Protein AF-A0A017T6D2-F1 (afdb_monomer)

Secondary structure (DSSP, 8-state):
-HHHHHHHHHHHHHTTTSEEEEEESSHHHHHHHHHHHHHHS-GGG--EEES-HHHHHH-TTS-EEE---TTTHHHHHHHHHHTHHHHT-SSS---S-EEEEEETTSHHHHHHHHT-HHHHHHHTT-EE-TTTT----HHHHHHHHHHHHSS-HHHHHHHHHTT-S---HHHHHHHHHHHHHH--

Solvent-accessible surface area (backbone atoms only — not comparable to full-atom values): 10064 Å² total; per-residue (Å²): 104,73,66,44,51,51,51,51,47,56,51,46,59,70,37,64,24,41,57,30,46,40,55,19,84,41,70,62,60,37,57,50,50,53,53,50,51,62,72,69,51,59,77,86,37,54,67,44,83,38,68,44,62,67,62,45,61,75,37,32,68,26,25,22,40,36,45,49,52,95,91,34,28,42,58,50,47,46,52,43,35,76,41,45,71,68,52,64,28,82,93,62,60,28,65,27,26,36,38,38,52,34,41,50,94,28,62,26,48,52,33,33,73,75,68,19,55,70,42,40,67,65,32,74,85,43,75,44,52,62,61,84,63,41,88,69,55,63,70,59,52,49,50,50,45,22,70,74,70,74,39,49,43,66,60,47,42,51,38,47,76,68,64,74,49,75,93,41,76,66,48,51,45,50,45,53,57,22,50,64,68,67,80,110

Mean predicted aligned error: 12.38 Å

Organism: NCBI:txid1192034

Structure (mmCIF, N/CA/C/O backbone):
data_AF-A0A017T6D2-F1
#
_entry.id   AF-A0A017T6D2-F1
#
loop_
_atom_site.group_PDB
_atom_site.id
_atom_site.type_symbol
_atom_site.label_atom_id
_atom_site.label_alt_id
_atom_site.label_comp_id
_atom_site.label_asym_id
_atom_site.label_entity_id
_atom_site.label_seq_id
_atom_site.pdbx_PDB_ins_code
_atom_site.Cartn_x
_atom_site.Cartn_y
_atom_site.Cartn_z
_atom_site.occupancy
_atom_site.B_iso_or_equiv
_atom_site.auth_seq_id
_atom_site.auth_comp_id
_atom_site.auth_asym_id
_atom_site.auth_atom_id
_atom_site.pdbx_PDB_model_num
ATOM 1 N N . MET A 1 1 ? -11.477 -9.411 9.372 1.00 48.88 1 MET A N 1
ATOM 2 C CA . MET A 1 1 ? -10.135 -8.788 9.268 1.00 48.88 1 MET A CA 1
ATOM 3 C C . MET A 1 1 ? -9.014 -9.773 8.920 1.00 48.88 1 MET A C 1
ATOM 5 O O . MET A 1 1 ? -8.386 -9.563 7.898 1.00 48.88 1 MET A O 1
ATOM 9 N N . ARG A 1 2 ? -8.751 -10.854 9.686 1.00 45.38 2 ARG A N 1
ATOM 10 C CA . ARG A 1 2 ? -7.703 -11.839 9.311 1.00 45.38 2 ARG A CA 1
ATOM 11 C C . ARG A 1 2 ? -7.983 -12.506 7.953 1.00 45.38 2 ARG A C 1
ATOM 13 O O . ARG A 1 2 ? -7.063 -12.671 7.165 1.00 45.38 2 ARG A O 1
ATOM 20 N N . GLU A 1 3 ? -9.248 -12.808 7.663 1.00 45.81 3 GLU A N 1
ATOM 21 C CA . GLU A 1 3 ? -9.680 -13.318 6.350 1.00 45.81 3 GLU A CA 1
ATOM 22 C C . GLU A 1 3 ? -9.524 -12.271 5.232 1.00 45.81 3 GLU A C 1
ATOM 24 O O . GLU A 1 3 ? -9.076 -12.601 4.140 1.00 45.81 3 GLU A O 1
ATOM 29 N N . SER A 1 4 ? -9.791 -10.992 5.521 1.00 54.06 4 SER A N 1
ATOM 30 C CA . SER A 1 4 ? -9.605 -9.874 4.583 1.00 54.06 4 SER A CA 1
ATOM 31 C C . SER A 1 4 ? -8.126 -9.657 4.235 1.00 54.06 4 SER A C 1
ATOM 33 O O . SER A 1 4 ? -7.787 -9.485 3.069 1.00 54.06 4 SER A O 1
ATOM 35 N N . ILE A 1 5 ? -7.231 -9.750 5.227 1.00 61.44 5 ILE A N 1
ATOM 36 C CA . ILE A 1 5 ? -5.774 -9.679 5.032 1.00 61.44 5 ILE A CA 1
ATOM 37 C C . ILE A 1 5 ? -5.282 -10.891 4.237 1.00 61.44 5 ILE A C 1
ATOM 39 O O . ILE A 1 5 ? -4.490 -10.736 3.319 1.00 61.44 5 ILE A O 1
ATOM 43 N N . GLN A 1 6 ? -5.782 -12.095 4.525 1.00 58.31 6 GLN A N 1
ATOM 44 C CA . GLN A 1 6 ? -5.453 -13.284 3.733 1.00 58.31 6 GLN A CA 1
ATOM 45 C C . GLN A 1 6 ? -5.942 -13.178 2.286 1.00 58.31 6 GLN A C 1
ATOM 47 O O . GLN A 1 6 ? -5.255 -13.637 1.379 1.00 58.31 6 GLN A O 1
ATOM 52 N N . SER A 1 7 ? -7.091 -12.542 2.053 1.00 59.31 7 SER A N 1
ATOM 53 C CA . SER A 1 7 ? -7.577 -12.260 0.703 1.00 59.31 7 SER A CA 1
ATOM 54 C C . SER A 1 7 ? -6.705 -11.227 -0.017 1.00 59.31 7 SER A C 1
ATOM 56 O O . SER A 1 7 ? -6.398 -11.410 -1.192 1.00 59.31 7 SER A O 1
ATOM 58 N N . LEU A 1 8 ? -6.255 -10.185 0.690 1.00 66.12 8 LEU A N 1
ATOM 59 C CA . LEU A 1 8 ? -5.313 -9.188 0.176 1.00 66.12 8 LEU A CA 1
ATOM 60 C C . LEU A 1 8 ? -3.959 -9.823 -0.172 1.00 66.12 8 LEU A C 1
ATOM 62 O O . LEU A 1 8 ? -3.449 -9.603 -1.264 1.00 66.12 8 LEU A O 1
ATOM 66 N N . LEU A 1 9 ? -3.417 -10.683 0.693 1.00 65.06 9 LEU A N 1
ATOM 67 C CA . LEU A 1 9 ? -2.204 -11.449 0.396 1.00 65.06 9 LEU A CA 1
ATOM 68 C C . LEU A 1 9 ? -2.400 -12.391 -0.783 1.00 65.06 9 LEU A C 1
ATOM 70 O O . LEU A 1 9 ? -1.543 -12.449 -1.650 1.00 65.06 9 LEU A O 1
ATOM 74 N N . GLY A 1 10 ? -3.531 -13.092 -0.853 1.00 59.25 10 GLY A N 1
ATOM 75 C CA . GLY A 1 10 ? -3.840 -13.963 -1.982 1.00 59.25 10 GLY A CA 1
ATOM 76 C C . GLY A 1 10 ? -3.963 -13.200 -3.302 1.00 59.25 10 GLY A C 1
ATOM 77 O O . GLY A 1 10 ? -3.703 -13.772 -4.356 1.00 59.25 10 GLY A O 1
ATOM 78 N N . ALA A 1 11 ? -4.341 -11.921 -3.266 1.00 63.53 11 ALA A N 1
ATOM 79 C CA . ALA A 1 11 ? -4.320 -11.052 -4.435 1.00 63.53 11 ALA A CA 1
ATOM 80 C C . ALA A 1 11 ? -2.893 -10.582 -4.767 1.00 63.53 11 ALA A C 1
ATOM 82 O O . ALA A 1 11 ? -2.456 -10.760 -5.896 1.00 63.53 11 ALA A O 1
ATOM 83 N N . ILE A 1 12 ? -2.121 -10.132 -3.772 1.00 67.94 12 ILE A N 1
ATOM 84 C CA . ILE A 1 12 ? -0.701 -9.763 -3.928 1.00 67.94 12 ILE A CA 1
ATOM 85 C C . ILE A 1 12 ? 0.136 -10.936 -4.469 1.00 67.94 12 ILE A C 1
ATOM 87 O O . ILE A 1 12 ? 1.012 -10.748 -5.310 1.00 67.94 12 ILE A O 1
ATOM 91 N N . GLU A 1 13 ? -0.127 -12.159 -4.006 1.00 64.06 13 GLU A N 1
ATOM 92 C CA . GLU A 1 13 ? 0.546 -13.374 -4.469 1.00 64.06 13 GLU A CA 1
ATOM 93 C C . GLU A 1 13 ? 0.146 -13.749 -5.900 1.00 64.06 13 GLU A C 1
ATOM 95 O O . GLU A 1 13 ? 0.960 -14.318 -6.617 1.00 64.06 13 GLU A O 1
ATOM 100 N N . ARG A 1 14 ? -1.064 -13.416 -6.370 1.00 59.78 14 ARG A N 1
ATOM 101 C CA . ARG A 1 14 ? -1.451 -13.682 -7.769 1.00 59.78 14 ARG A CA 1
ATOM 102 C C . ARG A 1 14 ? -0.633 -12.866 -8.762 1.00 59.78 14 ARG A C 1
ATOM 104 O O . ARG A 1 14 ? -0.382 -13.354 -9.862 1.00 59.78 14 ARG A O 1
ATOM 111 N N . ASP A 1 15 ? -0.144 -11.703 -8.350 1.00 64.81 15 ASP A N 1
ATOM 112 C CA . ASP A 1 15 ? 0.683 -10.814 -9.165 1.00 64.81 15 ASP A CA 1
ATOM 113 C C . ASP A 1 15 ? 2.180 -11.070 -8.977 1.00 64.81 15 ASP A C 1
ATOM 115 O O . ASP A 1 15 ? 2.993 -10.148 -8.861 1.00 64.81 15 ASP A O 1
ATOM 119 N N . HIS A 1 16 ? 2.564 -12.351 -8.956 1.00 59.72 16 HIS A N 1
ATOM 120 C CA . HIS A 1 16 ? 3.958 -12.780 -8.893 1.00 59.72 16 HIS A CA 1
ATOM 121 C C . HIS A 1 16 ? 4.818 -12.039 -9.935 1.00 59.72 16 HIS A C 1
ATOM 123 O O . HIS A 1 16 ? 4.705 -12.268 -11.137 1.00 59.72 16 HIS A O 1
ATOM 129 N N . GLY A 1 17 ? 5.701 -11.160 -9.449 1.00 60.59 17 GLY A N 1
ATOM 130 C CA . GLY A 1 17 ? 6.638 -10.388 -10.273 1.00 60.59 17 GLY A CA 1
ATOM 131 C C . GLY A 1 17 ? 6.109 -9.053 -10.809 1.00 60.59 17 GLY A C 1
ATOM 132 O O . GLY A 1 17 ? 6.874 -8.320 -11.430 1.00 60.59 17 GLY A O 1
ATOM 133 N N . GLY A 1 18 ? 4.843 -8.717 -10.550 1.00 80.12 18 GLY A N 1
ATOM 134 C CA . GLY A 1 18 ? 4.208 -7.471 -10.979 1.00 80.12 18 GLY A CA 1
ATOM 135 C C . GLY A 1 18 ? 4.138 -6.395 -9.893 1.00 80.12 18 GLY A C 1
ATOM 136 O O . GLY A 1 18 ? 4.933 -6.357 -8.946 1.00 80.12 18 GLY A O 1
ATOM 137 N N . ILE A 1 19 ? 3.158 -5.508 -10.053 1.00 84.38 19 ILE A N 1
ATOM 138 C CA . ILE A 1 19 ? 2.804 -4.462 -9.094 1.00 84.38 19 ILE A CA 1
ATOM 139 C C . ILE A 1 19 ? 1.382 -4.739 -8.620 1.00 84.38 19 ILE A C 1
ATOM 141 O O . ILE A 1 19 ? 0.491 -4.848 -9.454 1.00 84.38 19 ILE A O 1
ATOM 145 N N . ALA A 1 20 ? 1.187 -4.796 -7.306 1.00 85.38 20 ALA A N 1
ATOM 146 C CA . ALA A 1 20 ? -0.128 -4.819 -6.678 1.00 85.38 20 ALA A CA 1
ATOM 147 C C . ALA A 1 20 ? -0.397 -3.448 -6.051 1.00 85.38 20 ALA A C 1
ATOM 149 O O . ALA A 1 20 ? 0.474 -2.910 -5.362 1.00 85.38 20 ALA A O 1
ATOM 150 N N . VAL A 1 21 ? -1.584 -2.881 -6.266 1.00 85.50 21 VAL A N 1
ATOM 151 C CA . VAL A 1 21 ? -1.979 -1.608 -5.644 1.00 85.50 21 VAL A CA 1
ATOM 152 C C . VAL A 1 21 ? -2.945 -1.872 -4.505 1.00 85.50 21 VAL A C 1
ATOM 154 O O . VAL A 1 21 ? -3.892 -2.640 -4.645 1.00 85.50 21 VAL A O 1
ATOM 157 N N . VAL A 1 22 ? -2.692 -1.222 -3.373 1.00 85.69 22 VAL A N 1
ATOM 158 C CA . VAL A 1 22 ? -3.570 -1.226 -2.208 1.00 85.69 22 VAL A CA 1
ATOM 159 C C . VAL A 1 22 ? -4.106 0.185 -2.014 1.00 85.69 22 VAL A C 1
ATOM 161 O O . VAL A 1 22 ? -3.351 1.105 -1.692 1.00 85.69 22 VAL A O 1
ATOM 164 N N . TRP A 1 23 ? -5.417 0.342 -2.192 1.00 82.25 23 TRP A N 1
ATOM 165 C CA . TRP A 1 23 ? -6.114 1.610 -1.984 1.00 82.25 23 TRP A CA 1
ATOM 166 C C . TRP A 1 23 ? -6.449 1.811 -0.511 1.00 82.25 23 TRP A C 1
ATOM 168 O O . TRP A 1 23 ? -7.354 1.187 0.037 1.00 82.25 23 TRP A O 1
ATOM 178 N N . CYS A 1 24 ? -5.719 2.695 0.148 1.00 82.50 24 CYS A N 1
ATOM 179 C CA . CYS A 1 24 ? -5.913 3.022 1.548 1.00 82.50 24 CYS A CA 1
ATOM 180 C C . CYS A 1 24 ? -6.876 4.210 1.681 1.00 82.50 24 CYS A C 1
ATOM 182 O O . CYS A 1 24 ? -6.598 5.264 1.122 1.00 82.50 24 CYS A O 1
ATOM 184 N N . PRO A 1 25 ? -7.973 4.102 2.446 1.00 77.62 25 PRO A N 1
ATOM 185 C CA . PRO A 1 25 ? -8.889 5.221 2.693 1.00 77.62 25 PRO A CA 1
ATOM 186 C C . PRO A 1 25 ? -8.200 6.470 3.264 1.00 77.62 25 PRO A C 1
ATOM 188 O O . PRO A 1 25 ? -8.620 7.594 3.008 1.00 77.62 25 PRO A O 1
ATOM 191 N N . ASP A 1 26 ? -7.131 6.267 4.032 1.00 80.31 26 ASP A N 1
ATOM 192 C CA . ASP A 1 26 ? -6.411 7.303 4.758 1.00 80.31 26 ASP A CA 1
ATOM 193 C C . ASP A 1 26 ? -4.999 6.832 5.163 1.00 80.31 26 ASP A C 1
ATOM 195 O O . ASP A 1 26 ? -4.617 5.667 5.012 1.00 80.31 26 ASP A O 1
ATOM 199 N N . ILE A 1 27 ? -4.228 7.758 5.738 1.00 77.88 27 ILE A N 1
ATOM 200 C CA . ILE A 1 27 ? -2.839 7.532 6.155 1.00 77.88 27 ILE A CA 1
ATOM 201 C C . ILE A 1 27 ? -2.737 6.561 7.341 1.00 77.88 27 ILE A C 1
ATOM 203 O O . ILE A 1 27 ? -1.840 5.724 7.359 1.00 77.88 27 ILE A O 1
ATOM 207 N N . GLY A 1 28 ? -3.625 6.647 8.330 1.00 75.62 28 GLY A N 1
ATOM 208 C CA . GLY A 1 28 ? -3.613 5.771 9.502 1.00 75.62 28 GLY A CA 1
ATOM 209 C C . GLY A 1 28 ? -3.849 4.310 9.128 1.00 75.62 28 GLY A C 1
ATOM 210 O O . GLY A 1 28 ? -3.074 3.440 9.535 1.00 75.62 28 GLY A O 1
ATOM 211 N N . LEU A 1 29 ? -4.858 4.040 8.295 1.00 77.50 29 LEU A N 1
ATOM 212 C CA . LEU A 1 29 ? -5.117 2.686 7.808 1.00 77.50 29 LEU A CA 1
ATOM 213 C C . LEU A 1 29 ? -4.001 2.187 6.890 1.00 77.50 29 LEU A C 1
ATOM 215 O O . LEU A 1 29 ? -3.659 1.008 6.951 1.00 77.50 29 LEU A O 1
ATOM 219 N N . ARG A 1 30 ? -3.386 3.066 6.092 1.00 84.62 30 ARG A N 1
ATOM 220 C CA . ARG A 1 30 ? -2.211 2.723 5.282 1.00 84.62 30 ARG A CA 1
ATOM 221 C C . ARG A 1 30 ? -1.060 2.208 6.138 1.00 84.62 30 ARG A C 1
ATOM 223 O O . ARG A 1 30 ? -0.553 1.122 5.879 1.00 84.62 30 ARG A O 1
ATOM 230 N N . GLU A 1 31 ? -0.657 2.958 7.162 1.00 85.44 31 GLU A N 1
ATOM 231 C CA . GLU A 1 31 ? 0.464 2.565 8.026 1.00 85.44 31 GLU A CA 1
ATOM 232 C C . GLU A 1 31 ? 0.174 1.262 8.784 1.00 85.44 31 GLU A C 1
ATOM 234 O O . GLU A 1 31 ? 1.056 0.411 8.929 1.00 85.44 31 GLU A O 1
ATOM 239 N N . TRP A 1 32 ? -1.074 1.078 9.225 1.00 82.56 32 TRP A N 1
ATOM 240 C CA . TRP A 1 32 ? -1.511 -0.171 9.842 1.00 82.56 32 TRP A CA 1
ATOM 241 C C . TRP A 1 32 ? -1.465 -1.347 8.853 1.00 82.56 32 TRP A C 1
ATOM 243 O O . TRP A 1 32 ? -0.860 -2.372 9.163 1.00 82.56 32 TRP A O 1
ATOM 253 N N . LEU A 1 33 ? -2.014 -1.189 7.642 1.00 81.50 33 LEU A N 1
ATOM 254 C CA . LEU A 1 33 ? -2.009 -2.222 6.597 1.00 81.50 33 LEU A CA 1
ATOM 255 C C . LEU A 1 33 ? -0.591 -2.618 6.186 1.00 81.50 33 LEU A C 1
ATOM 257 O O . LEU A 1 33 ? -0.320 -3.803 6.013 1.00 81.50 33 LEU A O 1
ATOM 261 N N . VAL A 1 34 ? 0.322 -1.654 6.062 1.00 88.06 34 VAL A N 1
ATOM 262 C CA . VAL A 1 34 ? 1.742 -1.925 5.799 1.00 88.06 34 VAL A CA 1
ATOM 263 C C . VAL A 1 34 ? 2.321 -2.831 6.886 1.00 88.06 34 VAL A C 1
ATOM 265 O O . VAL A 1 34 ? 2.994 -3.812 6.570 1.00 88.06 34 VAL A O 1
ATOM 268 N N . GLY A 1 35 ? 2.057 -2.517 8.160 1.00 85.31 35 GLY A N 1
ATOM 269 C CA . GLY A 1 35 ? 2.507 -3.330 9.289 1.00 85.31 35 GLY A CA 1
ATOM 270 C C . GLY A 1 35 ? 1.919 -4.738 9.277 1.00 85.31 35 GLY A C 1
ATOM 271 O O . GLY A 1 35 ? 2.650 -5.709 9.475 1.00 85.31 35 GLY A O 1
ATOM 272 N N . GLU A 1 36 ? 0.626 -4.860 8.979 1.00 83.25 36 GLU A N 1
ATOM 273 C CA . GLU A 1 36 ? -0.032 -6.160 8.876 1.00 83.25 36 GLU A CA 1
ATOM 274 C C . GLU A 1 36 ? 0.566 -6.990 7.746 1.00 83.25 36 GLU A C 1
ATOM 276 O O . GLU A 1 36 ? 0.986 -8.113 8.011 1.00 83.25 36 GLU A O 1
ATOM 281 N N . VAL A 1 37 ? 0.677 -6.440 6.529 1.00 83.31 37 VAL A N 1
ATOM 282 C CA . VAL A 1 37 ? 1.268 -7.122 5.365 1.00 83.31 37 VAL A CA 1
ATOM 283 C C . VAL A 1 37 ? 2.692 -7.579 5.675 1.00 83.31 37 VAL A C 1
ATOM 285 O O . VAL A 1 37 ? 3.021 -8.741 5.458 1.00 83.31 37 VAL A O 1
ATOM 288 N N . GLU A 1 38 ? 3.525 -6.720 6.258 1.00 86.88 38 GLU A N 1
ATOM 289 C CA . GLU A 1 38 ? 4.888 -7.093 6.651 1.00 86.88 38 GLU A CA 1
ATOM 290 C C . GLU A 1 38 ? 4.920 -8.256 7.659 1.00 86.88 38 GLU A C 1
ATOM 292 O O . GLU A 1 38 ? 5.799 -9.113 7.581 1.00 86.88 38 GLU A O 1
ATOM 297 N N . SER A 1 39 ? 3.954 -8.325 8.581 1.00 79.81 39 SER A N 1
ATOM 298 C CA . SER A 1 39 ? 3.907 -9.355 9.630 1.00 79.81 39 SER A CA 1
ATOM 299 C C . SER A 1 39 ? 3.460 -10.740 9.147 1.00 79.81 39 SER A C 1
ATOM 301 O O . SER A 1 39 ? 3.789 -11.753 9.769 1.00 79.81 39 SER A O 1
ATOM 303 N N . VAL A 1 40 ? 2.693 -10.790 8.057 1.00 77.44 40 VAL A N 1
ATOM 304 C CA . VAL A 1 40 ? 2.051 -12.013 7.545 1.00 77.44 40 VAL A CA 1
ATOM 305 C C . VAL A 1 40 ? 2.720 -12.559 6.289 1.00 77.44 40 VAL A C 1
ATOM 307 O O . VAL A 1 40 ? 2.529 -13.731 5.960 1.00 77.44 40 VAL A O 1
ATOM 310 N N . VAL A 1 41 ? 3.496 -11.733 5.585 1.00 80.56 41 VAL A N 1
ATOM 311 C CA . VAL A 1 41 ? 4.242 -12.156 4.402 1.00 80.56 41 VAL A CA 1
ATOM 312 C C . VAL A 1 41 ? 5.267 -13.229 4.797 1.00 80.56 41 VAL A C 1
ATOM 314 O O . VAL A 1 41 ? 5.964 -13.086 5.808 1.00 80.56 41 VAL A O 1
ATOM 317 N N . PRO A 1 42 ? 5.397 -14.321 4.017 1.00 77.44 42 PRO A N 1
ATOM 318 C CA . PRO A 1 42 ? 6.383 -15.354 4.301 1.00 77.44 42 PRO A CA 1
ATOM 319 C C . PRO A 1 42 ? 7.793 -14.770 4.408 1.00 77.44 42 PRO A C 1
ATOM 321 O O . PRO A 1 42 ? 8.212 -13.989 3.556 1.00 77.44 42 PRO A O 1
ATOM 324 N N . THR A 1 43 ? 8.585 -15.222 5.386 1.00 79.88 43 THR A N 1
ATOM 325 C CA . THR A 1 43 ? 9.976 -14.759 5.569 1.00 79.88 43 THR A CA 1
ATOM 326 C C . THR A 1 43 ? 10.823 -14.911 4.298 1.00 79.88 43 THR A C 1
ATOM 328 O O . THR A 1 43 ? 11.719 -14.112 4.056 1.00 79.88 43 THR A O 1
ATOM 331 N N . ALA A 1 44 ? 10.504 -15.898 3.454 1.00 79.50 44 ALA A N 1
ATOM 332 C CA . ALA A 1 44 ? 11.160 -16.133 2.168 1.00 79.50 44 ALA A CA 1
ATOM 333 C C . ALA A 1 44 ? 10.980 -14.998 1.138 1.00 79.50 44 ALA A C 1
ATOM 335 O O . ALA A 1 44 ? 11.766 -14.917 0.199 1.00 79.50 44 ALA A O 1
ATOM 336 N N . ALA A 1 45 ? 9.966 -14.141 1.288 1.00 82.38 45 ALA A N 1
ATOM 337 C CA . ALA A 1 45 ? 9.768 -12.973 0.431 1.00 82.38 45 ALA A CA 1
ATOM 338 C C . ALA A 1 45 ? 10.596 -11.754 0.880 1.00 82.38 45 ALA A C 1
ATOM 340 O O . ALA A 1 45 ? 10.660 -10.771 0.143 1.00 82.38 45 ALA A O 1
ATOM 341 N N . GLU A 1 46 ? 11.227 -11.814 2.064 1.00 89.38 46 GLU A N 1
ATOM 342 C CA . GLU A 1 46 ? 12.130 -10.787 2.608 1.00 89.38 46 GLU A CA 1
ATOM 343 C C . GLU A 1 46 ? 11.596 -9.352 2.451 1.00 89.38 46 GLU A C 1
ATOM 345 O O . GLU A 1 46 ? 12.300 -8.468 1.941 1.00 89.38 46 GLU A O 1
ATOM 350 N N . ALA A 1 47 ? 10.340 -9.144 2.867 1.00 91.56 47 ALA A N 1
ATOM 351 C CA . ALA A 1 47 ? 9.637 -7.875 2.722 1.00 91.56 47 ALA A CA 1
ATOM 352 C C . ALA A 1 47 ? 10.433 -6.699 3.306 1.00 91.56 47 ALA A C 1
ATOM 354 O O . ALA A 1 47 ? 11.121 -6.830 4.322 1.00 91.56 47 ALA A O 1
ATOM 355 N N . PHE A 1 48 ? 10.350 -5.545 2.650 1.00 94.62 48 PHE A N 1
ATOM 356 C CA . PHE A 1 48 ? 10.936 -4.306 3.147 1.00 94.62 48 PHE A CA 1
ATOM 357 C C . PHE A 1 48 ? 10.086 -3.102 2.774 1.00 94.62 48 PHE A C 1
ATOM 359 O O . PHE A 1 48 ? 9.491 -3.051 1.699 1.00 94.62 48 PHE A O 1
ATOM 366 N N . ARG A 1 49 ? 10.064 -2.115 3.665 1.00 95.38 49 ARG A N 1
ATOM 367 C CA . ARG A 1 49 ? 9.414 -0.826 3.433 1.00 95.38 49 ARG A CA 1
ATOM 368 C C . ARG A 1 49 ? 10.356 0.096 2.672 1.00 95.38 49 ARG A C 1
ATOM 370 O O . ARG A 1 49 ? 11.533 0.186 3.015 1.00 95.38 49 ARG A O 1
ATOM 377 N N . THR A 1 50 ? 9.840 0.810 1.682 1.00 95.94 50 THR A N 1
ATOM 378 C CA . THR A 1 50 ? 10.579 1.869 0.989 1.00 95.94 50 THR A CA 1
ATOM 379 C C . THR A 1 50 ? 9.622 2.941 0.480 1.00 95.94 50 THR A C 1
ATOM 381 O O . THR A 1 50 ? 8.456 2.665 0.223 1.00 95.94 50 THR A O 1
ATOM 384 N N . SER A 1 51 ? 10.108 4.167 0.324 1.00 94.56 51 SER A N 1
ATOM 385 C CA . SER A 1 51 ? 9.419 5.231 -0.416 1.00 94.56 51 SER A CA 1
ATOM 386 C C . SER A 1 51 ? 10.072 5.494 -1.779 1.00 94.56 51 SER A C 1
ATOM 388 O O . SER A 1 51 ? 9.732 6.465 -2.440 1.00 94.56 51 SER A O 1
ATOM 390 N N . SER A 1 52 ? 11.059 4.681 -2.173 1.00 95.31 52 SER A N 1
ATOM 391 C CA . SER A 1 52 ? 11.866 4.867 -3.377 1.00 95.31 52 SER A CA 1
ATOM 392 C C . SER A 1 52 ? 11.539 3.804 -4.417 1.00 95.31 52 SER A C 1
ATOM 394 O O . SER A 1 52 ? 11.729 2.607 -4.186 1.00 95.31 52 SER A O 1
ATOM 396 N N . VAL A 1 53 ? 11.110 4.248 -5.599 1.00 94.62 53 VAL A N 1
ATOM 397 C CA . VAL A 1 53 ? 10.891 3.369 -6.756 1.00 94.62 53 VAL A CA 1
ATOM 398 C C . VAL A 1 53 ? 12.190 2.674 -7.168 1.00 94.62 53 VAL A C 1
ATOM 400 O O .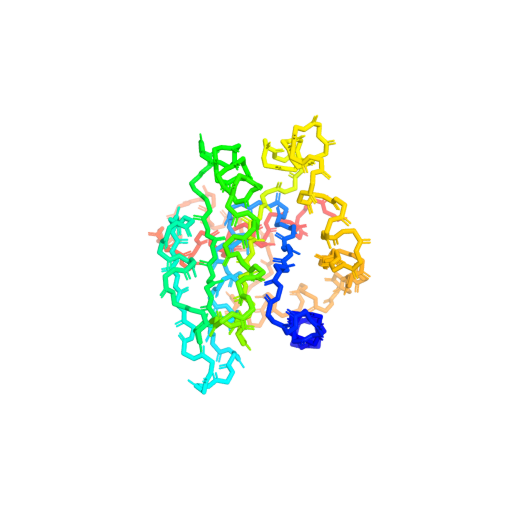 VAL A 1 53 ? 12.194 1.471 -7.420 1.00 94.62 53 VAL A O 1
ATOM 403 N N . GLU A 1 54 ? 13.312 3.396 -7.167 1.00 94.44 54 GLU A N 1
ATOM 404 C CA . GLU A 1 54 ? 14.611 2.832 -7.549 1.00 94.44 54 GLU A CA 1
ATOM 405 C C . GLU A 1 54 ? 15.036 1.705 -6.600 1.00 94.44 54 GLU A C 1
ATOM 407 O O . GLU A 1 54 ? 15.512 0.659 -7.039 1.00 94.44 54 GLU A O 1
ATOM 412 N N . GLU A 1 55 ? 14.818 1.883 -5.296 1.00 94.88 55 GLU A N 1
ATOM 413 C CA . GLU A 1 55 ? 15.112 0.841 -4.312 1.00 94.88 55 GLU A CA 1
ATOM 414 C C . GLU A 1 55 ? 14.164 -0.354 -4.460 1.00 94.88 55 GLU A C 1
ATOM 416 O O . GLU A 1 55 ? 14.611 -1.501 -4.401 1.00 94.88 55 GLU A O 1
ATOM 421 N N . ALA A 1 56 ? 12.874 -0.106 -4.707 1.00 93.19 56 ALA A N 1
ATOM 422 C CA . ALA A 1 56 ? 11.902 -1.164 -4.957 1.00 93.19 56 ALA A CA 1
ATOM 423 C C . ALA A 1 56 ? 12.315 -2.035 -6.158 1.00 93.19 56 ALA A C 1
ATOM 425 O O . ALA A 1 56 ? 12.252 -3.265 -6.081 1.00 93.19 56 ALA A O 1
ATOM 426 N N . ILE A 1 57 ? 12.802 -1.416 -7.240 1.00 91.69 57 ILE A N 1
ATOM 427 C CA . ILE A 1 57 ? 13.267 -2.095 -8.460 1.00 91.69 57 ILE A CA 1
ATOM 428 C C . ILE A 1 57 ? 14.587 -2.836 -8.237 1.00 91.69 57 ILE A C 1
ATOM 430 O O . ILE A 1 57 ? 14.744 -3.950 -8.735 1.00 91.69 57 ILE A O 1
ATOM 434 N N . ALA A 1 58 ? 15.520 -2.258 -7.475 1.00 92.75 58 ALA A N 1
ATOM 435 C CA . ALA A 1 58 ? 16.856 -2.817 -7.261 1.00 92.75 58 ALA A CA 1
ATOM 436 C C . ALA A 1 58 ? 16.855 -4.219 -6.623 1.00 92.75 58 ALA A C 1
ATOM 438 O O . ALA A 1 58 ? 17.832 -4.959 -6.757 1.00 92.75 58 ALA A O 1
ATOM 439 N N . TRP A 1 59 ? 15.763 -4.605 -5.955 1.00 92.38 59 TRP A N 1
ATOM 440 C CA . TRP A 1 59 ? 15.629 -5.887 -5.265 1.00 92.38 59 TRP A CA 1
ATOM 441 C C . TRP A 1 59 ? 14.515 -6.764 -5.863 1.00 92.38 59 TRP A C 1
ATOM 443 O O . TRP A 1 59 ? 13.506 -7.011 -5.202 1.00 92.38 59 TRP A O 1
ATOM 453 N N . PRO A 1 60 ? 14.691 -7.320 -7.080 1.00 89.12 60 PRO A N 1
ATOM 454 C CA . PRO A 1 60 ? 13.653 -8.092 -7.777 1.00 89.12 60 PRO A CA 1
ATOM 455 C C . PRO A 1 60 ? 13.230 -9.383 -7.056 1.00 89.12 60 PRO A C 1
ATOM 457 O O . PRO A 1 60 ? 12.173 -9.946 -7.337 1.00 89.12 60 PRO A O 1
ATOM 460 N N . ARG A 1 61 ? 14.052 -9.868 -6.118 1.00 89.75 61 ARG A N 1
ATOM 461 C CA . ARG A 1 61 ? 13.792 -11.080 -5.325 1.00 89.75 61 ARG A CA 1
ATOM 462 C C . ARG A 1 61 ? 13.122 -10.819 -3.981 1.00 89.75 61 ARG A C 1
ATOM 464 O O . ARG A 1 61 ? 12.846 -11.777 -3.268 1.00 89.75 61 ARG A O 1
ATOM 471 N N . ARG A 1 62 ? 12.892 -9.554 -3.629 1.00 91.38 62 ARG A N 1
ATOM 472 C CA . ARG A 1 62 ? 12.325 -9.143 -2.344 1.00 91.38 62 ARG A CA 1
ATOM 473 C C . ARG A 1 62 ? 11.016 -8.409 -2.570 1.00 91.38 62 ARG A C 1
ATOM 475 O O . ARG A 1 62 ? 10.892 -7.642 -3.524 1.00 91.38 62 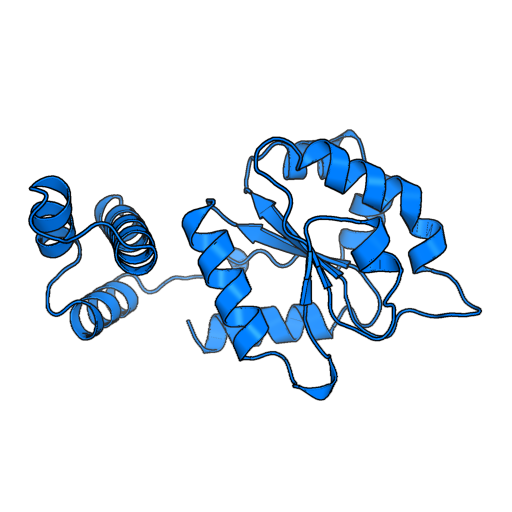ARG A O 1
ATOM 482 N N . MET A 1 63 ? 10.048 -8.628 -1.691 1.00 91.62 63 MET A N 1
ATOM 483 C CA . MET A 1 63 ? 8.792 -7.890 -1.733 1.00 91.62 63 MET A CA 1
ATOM 484 C C . MET A 1 63 ? 9.033 -6.454 -1.265 1.00 91.62 63 MET A C 1
ATOM 486 O O . MET A 1 63 ? 9.477 -6.231 -0.140 1.00 91.62 63 MET A O 1
ATOM 490 N N . ALA A 1 64 ? 8.742 -5.484 -2.126 1.00 94.81 64 ALA A N 1
ATOM 491 C CA . ALA A 1 64 ? 8.840 -4.074 -1.768 1.00 94.81 64 ALA A CA 1
ATOM 492 C C . ALA A 1 64 ? 7.463 -3.574 -1.328 1.00 94.81 64 ALA A C 1
ATOM 494 O O . ALA A 1 64 ? 6.510 -3.658 -2.097 1.00 94.81 64 ALA A O 1
ATOM 495 N N . LEU A 1 65 ? 7.360 -3.047 -0.112 1.00 94.88 65 LEU A N 1
ATOM 496 C CA . LEU A 1 65 ? 6.200 -2.303 0.372 1.00 94.88 65 LEU A CA 1
ATOM 497 C C . LEU A 1 65 ? 6.475 -0.826 0.076 1.00 94.88 65 LEU A C 1
ATOM 499 O O . LEU A 1 65 ? 7.183 -0.159 0.835 1.00 94.88 65 LEU A O 1
ATOM 503 N N . LEU A 1 66 ? 6.002 -0.359 -1.079 1.00 95.62 66 LEU A N 1
ATOM 504 C CA . LEU A 1 66 ? 6.240 0.986 -1.590 1.00 95.62 66 LEU A CA 1
ATOM 505 C C . LEU A 1 66 ? 5.197 1.950 -1.016 1.00 95.62 66 LEU A C 1
ATOM 507 O O . LEU A 1 66 ? 4.008 1.863 -1.325 1.00 95.62 66 LEU A O 1
ATOM 511 N N . ILE A 1 67 ? 5.665 2.864 -0.168 1.00 95.12 67 ILE A N 1
ATOM 512 C CA . ILE A 1 67 ? 4.850 3.781 0.630 1.00 95.12 67 ILE A CA 1
ATOM 513 C C . ILE A 1 67 ? 5.237 5.212 0.242 1.00 95.12 67 ILE A C 1
ATOM 515 O O . ILE A 1 67 ? 6.216 5.754 0.769 1.00 95.12 67 ILE A O 1
ATOM 519 N N . PRO A 1 68 ? 4.504 5.848 -0.684 1.00 91.94 68 PRO A N 1
ATOM 520 C CA . PRO A 1 68 ? 4.755 7.236 -1.026 1.00 91.94 68 PRO A CA 1
ATOM 521 C C . PRO A 1 68 ? 4.479 8.150 0.172 1.00 91.94 68 PRO A C 1
ATOM 523 O O . PRO A 1 68 ? 3.538 7.954 0.953 1.00 91.94 68 PRO A O 1
ATOM 526 N N . SER A 1 69 ? 5.265 9.216 0.289 1.00 85.81 69 SER A N 1
ATOM 527 C CA . SER A 1 69 ? 4.915 10.316 1.191 1.00 85.81 69 SER A CA 1
ATOM 528 C C . SER A 1 69 ? 3.659 11.027 0.671 1.00 85.81 69 SER A C 1
ATOM 530 O O . SER A 1 69 ? 3.448 11.092 -0.534 1.00 85.81 69 SER A O 1
ATOM 532 N N . THR A 1 70 ? 2.833 11.607 1.548 1.00 68.56 70 THR A N 1
ATOM 533 C CA . THR A 1 70 ? 1.544 12.237 1.175 1.00 68.56 70 THR A CA 1
ATOM 534 C C . THR A 1 70 ? 1.670 13.347 0.118 1.00 68.56 70 THR A C 1
ATOM 536 O O . THR A 1 70 ? 0.710 13.636 -0.579 1.00 68.56 70 THR A O 1
ATOM 539 N N . GLY A 1 71 ? 2.849 13.964 -0.030 1.00 76.06 71 GLY A N 1
ATOM 540 C CA . GLY A 1 71 ? 3.125 14.956 -1.079 1.00 76.06 71 GLY A CA 1
ATOM 541 C C . GLY A 1 71 ? 3.813 14.408 -2.333 1.00 76.06 71 GLY A C 1
ATOM 542 O O . GLY A 1 71 ? 4.148 15.193 -3.212 1.00 76.06 71 GLY A O 1
ATOM 543 N N . ASP A 1 72 ? 4.069 13.101 -2.398 1.00 88.62 72 ASP A N 1
ATOM 544 C CA . ASP A 1 72 ? 4.927 12.470 -3.409 1.00 88.62 72 ASP A CA 1
ATOM 545 C C . ASP A 1 72 ? 4.264 11.274 -4.113 1.00 88.62 72 ASP A C 1
ATOM 547 O O . ASP A 1 72 ? 4.907 10.559 -4.881 1.00 88.62 72 ASP A O 1
ATOM 551 N N . GLU A 1 73 ? 2.965 11.052 -3.875 1.00 88.75 73 GLU A N 1
ATOM 552 C CA . GLU A 1 73 ? 2.202 9.985 -4.535 1.00 88.75 73 GLU A CA 1
ATOM 553 C C . GLU A 1 73 ? 2.264 10.107 -6.061 1.00 88.75 73 GLU A C 1
ATOM 555 O O . GLU A 1 73 ? 2.490 9.114 -6.747 1.00 88.75 73 GLU A O 1
ATOM 560 N N . VAL A 1 74 ? 2.134 11.331 -6.590 1.00 91.62 74 VAL A N 1
ATOM 561 C CA . VAL A 1 74 ? 2.204 11.599 -8.035 1.00 91.62 74 VAL A CA 1
ATOM 562 C C . VAL A 1 74 ? 3.561 11.198 -8.596 1.00 91.62 74 VAL A C 1
ATOM 564 O O . VAL A 1 74 ? 3.617 10.426 -9.548 1.00 91.62 74 VAL A O 1
ATOM 567 N N . THR A 1 75 ? 4.650 11.706 -8.013 1.00 93.62 75 THR A N 1
ATOM 568 C CA . THR A 1 75 ? 6.009 11.407 -8.477 1.00 93.62 75 THR A CA 1
ATOM 569 C C . THR A 1 75 ? 6.270 9.913 -8.419 1.00 93.62 75 THR A C 1
ATOM 571 O O . THR A 1 75 ? 6.732 9.341 -9.395 1.00 93.62 75 THR A O 1
ATOM 574 N N . THR A 1 76 ? 5.888 9.259 -7.318 1.00 95.00 76 THR A N 1
ATOM 575 C CA . THR A 1 76 ? 6.083 7.816 -7.144 1.00 95.00 76 THR A CA 1
ATOM 576 C C . THR A 1 76 ? 5.358 7.017 -8.227 1.00 95.00 76 THR A C 1
ATOM 578 O O . THR A 1 76 ? 5.935 6.095 -8.798 1.00 95.00 76 THR A O 1
ATOM 581 N N . VAL A 1 77 ? 4.112 7.379 -8.548 1.00 92.62 77 VAL A N 1
ATOM 582 C CA . VAL A 1 77 ? 3.332 6.732 -9.615 1.00 92.62 77 VAL A CA 1
ATOM 583 C C . VAL A 1 77 ? 3.974 6.952 -10.987 1.00 92.62 77 VAL A C 1
ATOM 585 O O . VAL A 1 77 ? 4.114 6.000 -11.754 1.00 92.62 77 VAL A O 1
ATOM 588 N N . LEU A 1 78 ? 4.400 8.179 -11.294 1.00 93.44 78 LEU A N 1
ATOM 589 C CA . LEU A 1 78 ? 5.030 8.508 -12.576 1.00 93.44 78 LEU A CA 1
ATOM 590 C C . LEU A 1 78 ? 6.412 7.860 -12.739 1.00 93.44 78 LEU A C 1
ATOM 592 O O . LEU A 1 78 ? 6.741 7.383 -13.822 1.00 93.44 78 LEU A O 1
ATOM 596 N N . ASP A 1 79 ? 7.204 7.799 -11.673 1.00 94.38 79 ASP A N 1
ATOM 597 C CA . ASP A 1 79 ? 8.510 7.139 -11.669 1.00 94.38 79 ASP A CA 1
ATOM 598 C C . ASP A 1 79 ? 8.361 5.628 -11.870 1.00 94.38 79 ASP A C 1
ATOM 600 O O . ASP A 1 79 ? 9.153 5.006 -12.586 1.00 94.38 79 ASP A O 1
ATOM 604 N N . LEU A 1 80 ? 7.327 5.030 -11.271 1.00 91.88 80 LEU A N 1
ATOM 605 C CA . LEU A 1 80 ? 7.010 3.615 -11.437 1.00 91.88 80 LEU A CA 1
ATOM 606 C C . LEU A 1 80 ? 6.539 3.309 -12.869 1.00 91.88 80 LEU A C 1
ATOM 608 O O . LEU A 1 80 ? 6.992 2.326 -13.454 1.00 91.88 80 LEU A O 1
ATOM 612 N N . ASP A 1 81 ? 5.716 4.178 -13.464 1.00 90.75 81 ASP A N 1
ATOM 613 C CA . ASP A 1 81 ? 5.304 4.104 -14.876 1.00 90.75 81 ASP A CA 1
ATOM 614 C C . ASP A 1 81 ? 6.502 4.228 -15.827 1.00 90.75 81 ASP A C 1
ATOM 616 O O . ASP A 1 81 ? 6.693 3.390 -16.710 1.00 90.75 81 ASP A O 1
ATOM 620 N N . GLY A 1 82 ? 7.373 5.213 -15.595 1.00 90.81 82 GLY A N 1
ATOM 621 C CA . GLY A 1 82 ? 8.592 5.420 -16.379 1.00 90.81 82 GLY A CA 1
ATOM 622 C C . GLY A 1 82 ? 9.610 4.284 -16.242 1.00 90.81 82 GLY A C 1
ATOM 623 O O . GLY A 1 82 ? 10.426 4.068 -17.139 1.00 90.81 82 GLY A O 1
ATOM 624 N N . SER A 1 83 ? 9.545 3.526 -15.148 1.00 89.94 83 SER A N 1
ATOM 625 C CA . SER A 1 83 ? 10.439 2.399 -14.877 1.00 89.94 83 SER A CA 1
ATOM 626 C C . SER A 1 83 ? 9.846 1.035 -15.237 1.00 89.94 83 SER A C 1
ATOM 628 O O . SER A 1 83 ? 10.490 0.010 -14.999 1.00 89.94 83 SER A O 1
ATOM 630 N N . ARG A 1 84 ? 8.652 1.000 -15.840 1.00 84.56 84 ARG A N 1
ATOM 631 C CA . ARG A 1 84 ? 7.923 -0.228 -16.187 1.00 84.56 84 ARG A CA 1
ATOM 632 C C . ARG A 1 84 ? 8.776 -1.243 -16.944 1.00 84.56 84 ARG A C 1
ATOM 634 O O . ARG A 1 84 ? 8.771 -2.423 -16.614 1.00 84.56 84 ARG A O 1
ATOM 641 N N . ASP A 1 85 ? 9.545 -0.793 -17.930 1.00 83.06 85 ASP A N 1
ATOM 642 C CA . ASP A 1 85 ? 10.347 -1.700 -18.759 1.00 83.06 85 ASP A CA 1
ATOM 643 C C . ASP A 1 85 ? 11.451 -2.405 -17.946 1.00 83.06 85 ASP A C 1
ATOM 645 O O . ASP A 1 85 ? 11.780 -3.553 -18.228 1.00 83.06 85 ASP A O 1
ATOM 649 N N . ARG A 1 86 ? 11.965 -1.776 -16.876 1.00 83.62 86 ARG A N 1
ATOM 650 C CA . ARG A 1 86 ? 12.934 -2.400 -15.953 1.00 83.62 86 ARG A CA 1
ATOM 651 C C . ARG A 1 86 ? 12.296 -3.455 -15.055 1.00 83.62 86 ARG A C 1
ATOM 653 O O . ARG A 1 86 ? 12.988 -4.345 -14.577 1.00 83.62 86 ARG A O 1
ATOM 660 N N . LEU A 1 87 ? 10.992 -3.357 -14.808 1.00 80.06 87 LEU A N 1
ATOM 661 C CA . LE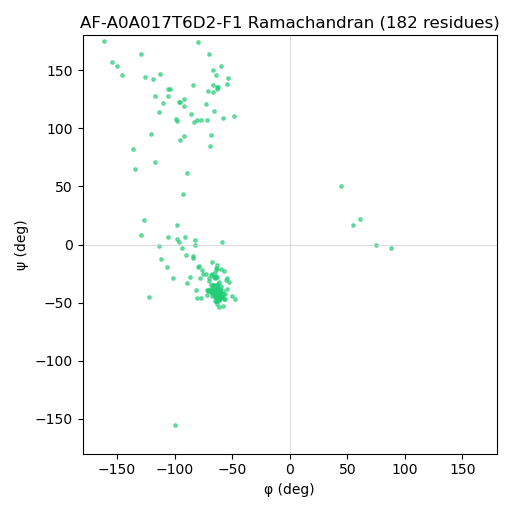U A 1 87 ? 10.253 -4.367 -14.053 1.00 80.06 87 LEU A CA 1
ATOM 662 C C . LEU A 1 87 ? 9.965 -5.620 -14.894 1.00 80.06 87 LEU A C 1
ATOM 664 O O . LEU A 1 87 ? 9.773 -6.695 -14.332 1.00 80.06 87 LEU A O 1
ATOM 668 N N . HIS A 1 88 ? 9.991 -5.485 -16.221 1.00 75.50 88 HIS A N 1
ATOM 669 C CA . HIS A 1 88 ? 9.851 -6.574 -17.189 1.00 75.50 88 HIS A CA 1
ATOM 670 C C . HIS A 1 88 ? 11.189 -7.092 -17.736 1.00 75.50 88 HIS A C 1
ATOM 672 O O . HIS A 1 88 ? 11.195 -7.764 -18.764 1.00 75.50 88 HIS A O 1
ATOM 678 N N . ASP A 1 89 ? 12.313 -6.791 -17.080 1.00 78.44 89 ASP A N 1
ATOM 679 C CA . ASP A 1 89 ? 13.628 -7.273 -17.508 1.00 78.44 89 ASP A CA 1
ATOM 680 C C . ASP A 1 89 ? 13.645 -8.816 -17.567 1.00 78.44 89 ASP A C 1
ATOM 682 O O . ASP A 1 89 ? 13.599 -9.495 -16.539 1.00 78.44 89 ASP A O 1
ATOM 686 N N . GLU A 1 90 ? 13.687 -9.371 -18.784 1.00 75.25 90 GLU A N 1
ATOM 687 C CA . GLU A 1 90 ? 13.687 -10.819 -19.031 1.00 75.25 90 GLU A CA 1
ATOM 688 C C . GLU A 1 90 ? 14.979 -11.494 -18.549 1.00 75.25 90 GLU A C 1
ATOM 690 O O . GLU A 1 90 ? 14.963 -12.682 -18.215 1.00 75.25 90 GLU A O 1
ATOM 695 N N . ASP A 1 91 ? 16.086 -10.749 -18.473 1.00 79.38 91 ASP A N 1
ATOM 696 C CA . ASP A 1 91 ? 17.372 -11.259 -17.996 1.00 79.38 91 ASP A CA 1
ATOM 697 C C . ASP A 1 91 ? 17.402 -11.342 -16.460 1.00 79.38 91 ASP A C 1
ATOM 699 O O . ASP A 1 91 ? 18.074 -12.204 -15.882 1.00 79.38 91 ASP A O 1
ATOM 703 N N . HIS A 1 92 ? 16.636 -10.478 -15.785 1.00 79.00 92 HIS A N 1
ATOM 704 C CA . HIS A 1 92 ? 16.524 -10.426 -14.326 1.00 79.00 92 HIS A CA 1
ATOM 705 C C . HIS A 1 92 ? 15.062 -10.311 -13.874 1.00 79.00 92 HIS A C 1
ATOM 707 O O . HIS A 1 92 ? 14.689 -9.319 -13.238 1.00 79.00 92 HIS A O 1
ATOM 713 N N . PRO A 1 93 ? 14.233 -11.339 -14.135 1.00 82.56 93 PRO A N 1
ATOM 714 C CA . PRO A 1 93 ? 12.809 -11.252 -13.878 1.00 82.56 93 PRO A CA 1
ATOM 715 C C . PRO A 1 93 ? 12.546 -11.073 -12.389 1.00 82.56 93 PRO A C 1
ATOM 717 O O . PRO A 1 93 ? 13.117 -11.757 -11.527 1.00 82.56 93 PRO A O 1
ATOM 720 N N . ARG A 1 94 ? 11.642 -10.146 -12.092 1.00 88.12 94 ARG A N 1
ATOM 721 C CA . ARG A 1 94 ? 11.150 -9.924 -10.743 1.00 88.12 94 ARG A CA 1
ATOM 722 C C . ARG A 1 94 ? 10.350 -11.142 -10.273 1.00 88.12 94 ARG A C 1
ATOM 724 O O . ARG A 1 94 ? 9.483 -11.637 -10.983 1.00 88.12 94 ARG A O 1
ATOM 731 N N . THR A 1 95 ? 10.641 -11.636 -9.069 1.00 86.19 95 THR A N 1
ATOM 732 C CA . THR A 1 95 ? 9.998 -12.836 -8.495 1.00 86.19 95 THR A CA 1
ATOM 733 C C . THR A 1 95 ? 9.103 -12.529 -7.299 1.00 86.19 95 THR A C 1
ATOM 735 O O . THR A 1 95 ? 8.365 -13.400 -6.851 1.00 86.19 95 THR A O 1
ATOM 738 N N . GLN A 1 96 ? 9.190 -11.317 -6.752 1.00 88.44 96 GLN A N 1
ATOM 739 C CA . GLN A 1 96 ? 8.348 -10.835 -5.656 1.00 88.44 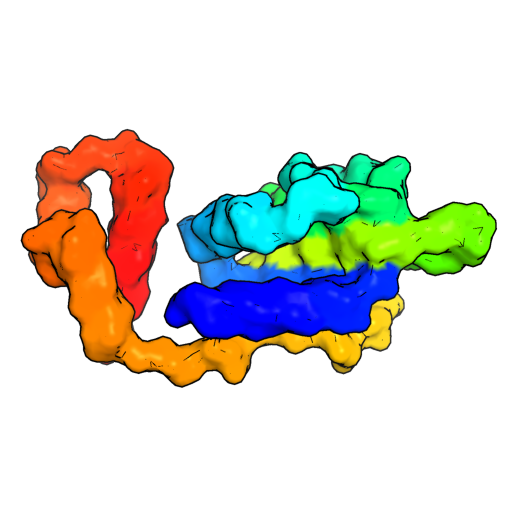96 GLN A CA 1
ATOM 740 C C . GLN A 1 96 ? 7.686 -9.520 -6.063 1.00 88.44 96 GLN A C 1
ATOM 742 O O . GLN A 1 96 ? 8.335 -8.731 -6.738 1.00 88.44 96 GLN A O 1
ATOM 747 N N . PRO A 1 97 ? 6.439 -9.235 -5.676 1.00 88.06 97 PRO A N 1
ATOM 748 C CA . PRO A 1 97 ? 5.743 -8.041 -6.146 1.00 88.06 97 PRO A CA 1
ATOM 749 C C . PRO A 1 97 ? 6.320 -6.739 -5.563 1.00 88.06 97 PRO A C 1
ATOM 751 O O . PRO A 1 97 ? 7.085 -6.739 -4.587 1.00 88.06 97 PRO A O 1
ATOM 754 N N . ILE A 1 98 ? 5.966 -5.616 -6.186 1.00 91.06 98 ILE A N 1
ATOM 755 C CA . ILE A 1 98 ? 5.940 -4.306 -5.521 1.00 91.06 98 ILE A CA 1
ATOM 756 C C . ILE A 1 98 ? 4.501 -4.073 -5.071 1.00 91.06 98 ILE A C 1
ATOM 758 O O . ILE A 1 98 ? 3.594 -4.089 -5.895 1.00 91.06 98 ILE A O 1
ATOM 762 N N . VAL A 1 99 ? 4.292 -3.861 -3.778 1.00 91.44 99 VAL A N 1
ATOM 763 C CA . VAL A 1 99 ? 2.992 -3.498 -3.213 1.00 91.44 99 VAL A CA 1
ATOM 764 C C . VAL A 1 99 ? 2.978 -1.986 -3.035 1.00 91.44 99 VAL A C 1
ATOM 766 O O . VAL A 1 99 ? 3.672 -1.461 -2.167 1.00 91.44 99 VAL A O 1
ATOM 769 N N . LEU A 1 100 ? 2.240 -1.288 -3.891 1.00 91.94 100 LEU A N 1
ATOM 770 C CA . LEU A 1 100 ? 2.109 0.162 -3.877 1.00 91.94 100 LEU A CA 1
ATOM 771 C C . LEU A 1 100 ? 0.897 0.562 -3.029 1.00 91.94 100 LEU A C 1
ATOM 773 O O . LEU A 1 100 ? -0.236 0.214 -3.354 1.00 91.94 100 LEU A O 1
ATOM 777 N N . PHE A 1 101 ? 1.132 1.317 -1.961 1.00 91.44 101 PHE A N 1
ATOM 778 C CA . PHE A 1 101 ? 0.079 1.794 -1.066 1.00 91.44 101 PHE A CA 1
ATOM 779 C C . PHE A 1 101 ? -0.298 3.239 -1.406 1.00 91.44 101 PHE A C 1
ATOM 781 O O . PHE A 1 101 ? 0.471 4.155 -1.113 1.00 91.44 101 PHE A O 1
ATOM 788 N N . LEU A 1 102 ? -1.476 3.454 -1.993 1.00 89.19 102 LEU A N 1
ATOM 789 C CA . LEU A 1 102 ? -1.965 4.782 -2.384 1.00 89.19 102 LEU A CA 1
ATOM 790 C C . LEU A 1 102 ? -3.166 5.194 -1.552 1.00 89.19 102 LEU A C 1
ATOM 792 O O . LEU A 1 102 ? -3.995 4.359 -1.201 1.00 89.19 102 LEU A O 1
ATOM 796 N N . LEU A 1 103 ? -3.288 6.487 -1.275 1.00 85.31 103 LEU A N 1
ATOM 797 C CA . LEU A 1 103 ? -4.503 7.037 -0.702 1.00 85.31 103 LEU A CA 1
ATOM 798 C C . LEU A 1 103 ? -5.628 7.028 -1.736 1.00 85.31 103 LEU A C 1
ATOM 800 O O . LEU A 1 103 ? -5.469 7.477 -2.874 1.00 85.31 103 LEU A O 1
ATOM 804 N N . ARG A 1 104 ? -6.791 6.546 -1.311 1.00 81.50 104 ARG A N 1
ATOM 805 C CA . ARG A 1 104 ? -8.019 6.610 -2.087 1.00 81.50 104 ARG A CA 1
ATOM 806 C C . ARG A 1 104 ? -8.452 8.062 -2.236 1.00 81.50 104 ARG A C 1
ATOM 808 O O . ARG A 1 104 ? -8.396 8.848 -1.292 1.00 81.50 104 ARG A O 1
ATOM 815 N N . HIS A 1 105 ? -8.879 8.403 -3.442 1.00 77.69 105 HIS A N 1
ATOM 816 C CA . HIS A 1 105 ? -9.158 9.758 -3.901 1.00 77.69 105 HIS A CA 1
ATOM 817 C C . HIS A 1 105 ? -7.960 10.705 -3.716 1.00 77.69 105 HIS A C 1
ATOM 819 O O . HIS A 1 105 ? -8.119 11.926 -3.755 1.00 77.69 105 HIS A O 1
ATOM 825 N N . GLY A 1 106 ? -6.767 10.136 -3.509 1.00 80.88 106 GLY A N 1
ATOM 826 C CA . GLY A 1 106 ? -5.509 10.844 -3.387 1.00 80.88 106 GLY A CA 1
ATOM 827 C C . GLY A 1 106 ? -4.949 11.245 -4.744 1.00 80.88 106 GLY A C 1
ATOM 828 O O . GLY A 1 106 ? -5.454 10.883 -5.813 1.00 80.88 106 GLY A O 1
ATOM 829 N N . ASP A 1 107 ? -3.855 11.998 -4.702 1.00 83.94 107 ASP A N 1
ATOM 830 C CA . ASP A 1 107 ? -3.192 12.449 -5.919 1.00 83.94 107 ASP A CA 1
ATOM 831 C C . ASP A 1 107 ? -2.538 11.285 -6.680 1.00 83.94 107 ASP A C 1
ATOM 833 O O . ASP A 1 107 ? -2.429 11.350 -7.906 1.00 83.94 107 ASP A O 1
ATOM 837 N N . GLY A 1 108 ? -2.166 10.201 -5.988 1.00 85.69 108 GLY A N 1
ATOM 838 C CA . GLY A 1 108 ? -1.664 8.976 -6.615 1.00 85.69 108 GLY A CA 1
ATOM 839 C C . GLY A 1 108 ? -2.700 8.262 -7.482 1.00 85.69 108 GLY A C 1
ATOM 840 O O . GLY A 1 108 ? -2.390 7.891 -8.612 1.00 85.69 108 GLY A O 1
ATOM 841 N N . GLU A 1 109 ? -3.939 8.117 -6.998 1.00 85.06 109 GLU A N 1
ATOM 842 C CA . GLU A 1 109 ? -5.041 7.506 -7.764 1.00 85.06 109 GLU A CA 1
ATOM 843 C C . GLU A 1 109 ? -5.317 8.298 -9.044 1.00 85.06 109 GLU A C 1
ATOM 845 O O . GLU A 1 109 ? -5.377 7.747 -10.146 1.00 85.06 109 GLU A O 1
ATOM 850 N N . ARG A 1 110 ? -5.402 9.625 -8.911 1.00 81.19 110 ARG A N 1
ATOM 851 C CA . ARG A 1 110 ? -5.614 10.525 -10.043 1.00 81.19 110 ARG A CA 1
ATOM 852 C C . ARG A 1 110 ? -4.453 10.476 -11.035 1.00 81.19 110 ARG A C 1
ATOM 854 O O . ARG A 1 110 ? -4.684 10.421 -12.240 1.00 81.19 110 ARG A O 1
ATOM 861 N N . ALA A 1 111 ? -3.208 10.464 -10.555 1.00 87.50 111 ALA A N 1
ATOM 862 C CA . ALA A 1 111 ? -2.034 10.311 -11.411 1.00 87.50 111 ALA A CA 1
ATOM 863 C C . ALA A 1 111 ? -2.046 8.972 -12.161 1.00 87.50 111 ALA A C 1
ATOM 865 O O . ALA A 1 111 ? -1.732 8.944 -13.352 1.00 87.50 111 ALA A O 1
ATOM 866 N N . LEU A 1 112 ? -2.464 7.888 -11.503 1.00 85.81 112 LEU A N 1
ATOM 867 C CA . LEU A 1 112 ? -2.575 6.570 -12.120 1.00 85.81 112 LEU A CA 1
ATOM 868 C C . LEU A 1 112 ? -3.623 6.557 -13.243 1.00 85.81 112 LEU A C 1
ATOM 870 O O . LEU A 1 112 ? -3.357 6.050 -14.332 1.00 85.81 112 LEU A O 1
ATOM 874 N N . ALA A 1 113 ? -4.786 7.162 -13.003 1.00 80.81 113 ALA A N 1
ATOM 875 C CA . ALA A 1 113 ? -5.878 7.219 -13.971 1.00 80.81 113 ALA A CA 1
ATOM 876 C C . ALA A 1 113 ? -5.599 8.158 -15.160 1.00 80.81 113 ALA A C 1
ATOM 878 O O . ALA A 1 113 ? -5.969 7.851 -16.293 1.00 80.81 113 ALA A O 1
ATOM 879 N N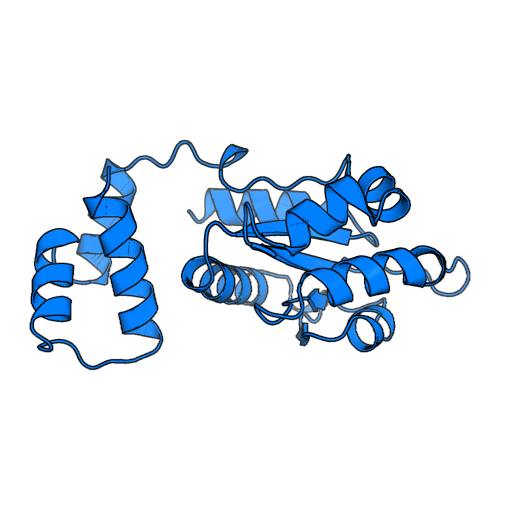 . GLU A 1 114 ? -4.973 9.313 -14.916 1.00 82.94 114 GLU A N 1
ATOM 880 C CA . GLU A 1 114 ? -4.877 10.395 -15.906 1.00 82.94 114 GLU A CA 1
ATOM 881 C C . GLU A 1 114 ? -3.522 10.473 -16.620 1.00 82.94 114 GLU A C 1
ATOM 883 O O . GLU A 1 114 ? -3.458 10.961 -17.749 1.00 82.94 114 GLU A O 1
ATOM 888 N N . GLN A 1 115 ? -2.434 10.049 -15.969 1.00 85.56 115 GLN A N 1
ATOM 889 C CA . GLN A 1 115 ? -1.067 10.331 -16.427 1.00 85.56 115 GLN A CA 1
ATOM 890 C C . GLN A 1 115 ? -0.251 9.055 -16.662 1.00 85.56 115 GLN A C 1
ATOM 892 O O . GLN A 1 115 ? 0.378 8.921 -17.710 1.00 85.56 115 GLN A O 1
ATOM 897 N N . ALA A 1 116 ? -0.306 8.094 -15.740 1.00 86.62 116 ALA A N 1
ATOM 898 C CA . ALA A 1 116 ? 0.414 6.825 -15.828 1.00 86.62 116 ALA A CA 1
ATOM 899 C C . ALA A 1 116 ? -0.416 5.751 -16.558 1.00 86.62 116 ALA A C 1
ATOM 901 O O . ALA A 1 116 ? -0.789 4.718 -16.002 1.00 86.62 116 ALA A O 1
ATOM 902 N N . ILE A 1 117 ? -0.744 6.020 -17.827 1.00 79.00 117 ILE A N 1
ATOM 903 C CA . ILE A 1 117 ? -1.622 5.172 -18.657 1.00 79.00 117 ILE A CA 1
ATOM 904 C C . ILE A 1 117 ? -1.021 3.772 -18.875 1.00 79.00 117 ILE A C 1
ATOM 906 O O . ILE A 1 117 ? -1.746 2.780 -18.966 1.00 79.00 117 ILE A O 1
ATOM 910 N N . SER A 1 118 ? 0.309 3.669 -18.966 1.00 80.19 118 SER A N 1
ATOM 911 C CA . SER A 1 118 ? 0.978 2.385 -19.205 1.00 80.19 118 SER A CA 1
ATOM 912 C C . SER A 1 118 ? 0.906 1.490 -17.971 1.00 80.19 118 SER A C 1
ATOM 914 O O . SER A 1 118 ? 0.620 0.298 -18.085 1.00 80.19 118 SER A O 1
ATOM 916 N N . LEU A 1 119 ? 1.141 2.075 -16.802 1.00 80.94 119 LEU A N 1
ATOM 917 C CA . LEU A 1 119 ? 1.059 1.443 -15.500 1.00 80.94 119 LEU A CA 1
ATOM 918 C C . LEU A 1 119 ? -0.383 1.073 -15.149 1.00 80.94 119 LEU A C 1
ATOM 920 O O . LEU A 1 119 ? -0.627 -0.055 -14.737 1.00 80.94 119 LEU A O 1
ATOM 924 N N . SER A 1 120 ? -1.357 1.956 -15.378 1.00 77.12 120 SER A N 1
ATOM 925 C CA . SER A 1 120 ? -2.772 1.642 -15.132 1.00 77.12 120 SER A CA 1
ATOM 926 C C . SER A 1 120 ? -3.289 0.526 -16.038 1.00 77.12 120 SER A C 1
ATOM 928 O O . SER A 1 120 ? -3.990 -0.368 -15.570 1.00 77.12 120 SER A O 1
ATOM 930 N N . SER A 1 121 ? -2.877 0.492 -17.311 1.00 72.81 121 SER A N 1
ATOM 931 C CA . SER A 1 121 ? -3.186 -0.631 -18.205 1.00 72.81 121 SER A CA 1
ATOM 932 C C . SER A 1 121 ? -2.551 -1.948 -17.753 1.00 72.81 121 SER A C 1
ATOM 934 O O . SER A 1 121 ? -3.069 -3.011 -18.095 1.00 72.81 121 SER A O 1
ATOM 936 N N . TRP A 1 122 ? -1.423 -1.894 -17.046 1.00 72.75 122 TRP A N 1
ATOM 937 C CA . TRP A 1 122 ? -0.739 -3.074 -16.526 1.00 72.75 122 TRP A CA 1
ATOM 938 C C . TRP A 1 122 ? -1.370 -3.568 -15.217 1.00 72.75 122 TRP A C 1
ATOM 940 O O . TRP A 1 122 ? -1.556 -4.769 -15.041 1.00 72.75 122 TRP A O 1
ATOM 950 N N . ILE A 1 123 ? -1.773 -2.641 -14.347 1.00 72.88 123 ILE A N 1
ATOM 951 C CA . ILE A 1 123 ? -2.406 -2.914 -13.049 1.00 72.88 123 ILE A CA 1
ATOM 952 C C . ILE A 1 123 ? -3.895 -3.256 -13.190 1.00 72.88 123 ILE A C 1
ATOM 954 O O . ILE A 1 123 ? -4.449 -3.895 -12.308 1.00 72.88 123 ILE A O 1
ATOM 958 N N . GLY A 1 124 ? -4.557 -2.919 -14.302 1.00 54.34 124 GLY A N 1
ATOM 959 C CA . GLY A 1 124 ? -6.001 -3.124 -14.514 1.00 54.34 124 GLY A CA 1
ATOM 960 C C . GLY A 1 124 ? -6.535 -4.570 -14.425 1.00 54.34 124 GLY A C 1
ATOM 961 O O . GLY A 1 124 ? -7.727 -4.779 -14.635 1.00 54.34 124 GLY A O 1
ATOM 962 N N . GLY A 1 125 ? -5.694 -5.568 -14.125 1.00 50.50 125 GLY A N 1
ATOM 963 C CA . GLY A 1 125 ? -6.089 -6.936 -13.748 1.00 50.50 125 GLY A CA 1
ATOM 964 C C . GLY A 1 125 ? -5.752 -7.347 -12.300 1.00 50.50 125 GLY A C 1
ATOM 965 O O . GLY A 1 125 ? -6.075 -8.466 -11.911 1.00 50.50 125 GLY A O 1
ATOM 966 N N . SER A 1 126 ? -5.125 -6.455 -11.531 1.00 51.03 126 SER A N 1
ATOM 967 C CA . SER A 1 126 ? -4.457 -6.637 -10.227 1.00 51.03 126 SER A CA 1
ATOM 968 C C . SER A 1 126 ? -5.000 -5.647 -9.172 1.00 51.03 126 SER A C 1
ATOM 970 O O . SER A 1 126 ? -4.360 -5.306 -8.178 1.00 51.03 126 SER A O 1
ATOM 972 N N . ASP A 1 127 ? -6.205 -5.126 -9.397 1.00 53.56 127 ASP A N 1
ATOM 973 C CA . ASP A 1 127 ? -6.771 -4.099 -8.531 1.00 53.56 127 ASP A CA 1
ATOM 974 C C . ASP A 1 127 ? -7.283 -4.730 -7.228 1.00 53.56 127 ASP A C 1
ATOM 976 O O . ASP A 1 127 ? -8.285 -5.455 -7.214 1.00 53.56 127 ASP A O 1
ATOM 980 N N . VAL A 1 128 ? -6.565 -4.507 -6.126 1.00 50.94 128 VAL A N 1
ATOM 981 C CA . VAL A 1 128 ? -6.983 -4.960 -4.798 1.00 50.94 128 VAL A CA 1
ATOM 982 C C . VAL A 1 128 ? -7.693 -3.799 -4.132 1.00 50.94 128 VAL A C 1
ATOM 984 O O . VAL A 1 128 ? -7.081 -2.980 -3.454 1.00 50.94 128 VAL A O 1
ATOM 987 N N . ASP A 1 129 ? -9.006 -3.731 -4.332 1.00 50.50 129 ASP A N 1
ATOM 988 C CA . ASP A 1 129 ? -9.860 -2.834 -3.566 1.00 50.50 129 ASP A CA 1
ATOM 989 C C . ASP A 1 129 ? -10.165 -3.468 -2.191 1.00 50.50 129 ASP A C 1
ATOM 991 O O . ASP A 1 129 ? -10.931 -4.437 -2.108 1.00 50.50 129 ASP A O 1
ATOM 995 N N . PRO A 1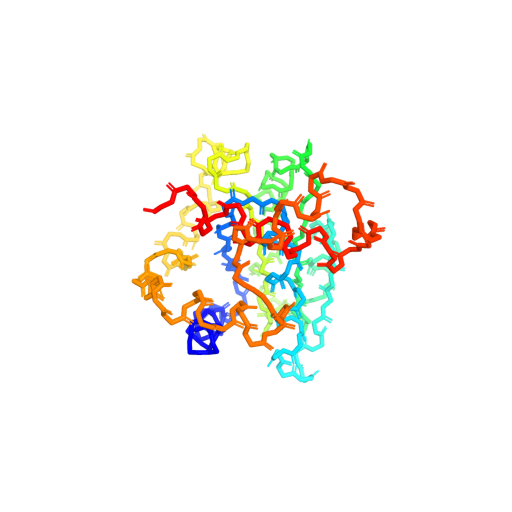 130 ? -9.585 -2.961 -1.087 1.00 46.59 130 PRO A N 1
ATOM 996 C CA . PRO A 1 130 ? -9.853 -3.498 0.239 1.00 46.59 130 PRO A CA 1
ATOM 997 C C . PRO A 1 130 ? -11.291 -3.244 0.714 1.00 46.59 130 PRO A C 1
ATOM 999 O O . PRO A 1 130 ? -11.722 -3.928 1.640 1.00 46.59 130 PRO A O 1
ATOM 1002 N N . GLU A 1 131 ? -12.061 -2.341 0.089 1.00 41.47 131 GLU A N 1
ATOM 1003 C CA . GLU A 1 131 ? -13.503 -2.223 0.351 1.00 41.47 131 GLU A CA 1
ATOM 1004 C C . GLU A 1 131 ? -14.367 -3.156 -0.499 1.00 41.47 131 GLU A C 1
ATOM 1006 O O . GLU A 1 131 ? -15.389 -3.629 -0.010 1.00 41.47 131 GLU A O 1
ATOM 1011 N N . ALA A 1 132 ? -13.943 -3.548 -1.705 1.00 44.12 132 ALA A N 1
ATOM 1012 C CA . ALA A 1 132 ? -14.585 -4.669 -2.406 1.00 44.12 132 ALA A CA 1
ATOM 1013 C C . ALA A 1 132 ? -14.428 -5.995 -1.628 1.00 44.12 132 ALA A C 1
ATOM 1015 O O . ALA A 1 132 ? -15.211 -6.928 -1.802 1.00 44.12 132 ALA A O 1
ATOM 1016 N N . LEU A 1 133 ? -13.435 -6.061 -0.734 1.00 38.62 133 LEU A N 1
ATOM 1017 C CA . LEU A 1 133 ? -13.208 -7.136 0.235 1.00 38.62 133 LEU A CA 1
ATOM 1018 C C . LEU A 1 133 ? -13.899 -6.900 1.592 1.00 38.62 133 LEU A C 1
ATOM 1020 O O . LEU A 1 133 ? -13.675 -7.673 2.531 1.00 38.62 133 LEU A O 1
ATOM 1024 N N . SER A 1 134 ? -14.719 -5.852 1.722 1.00 38.50 134 SER A N 1
ATOM 1025 C CA . SER A 1 134 ? -15.304 -5.437 2.992 1.00 38.50 134 SER A CA 1
ATOM 1026 C C . SER A 1 134 ? -16.799 -5.086 2.880 1.00 38.50 134 SER A C 1
ATOM 1028 O O . SER A 1 134 ? -17.246 -3.945 2.915 1.00 38.50 134 SER A O 1
ATOM 1030 N N . GLU A 1 135 ? -17.636 -6.123 2.920 1.00 40.28 135 GLU A N 1
ATOM 1031 C CA . GLU A 1 135 ? -18.770 -6.025 3.845 1.00 40.28 135 GLU A CA 1
ATOM 1032 C C . GLU A 1 135 ? -18.166 -6.099 5.258 1.00 40.28 135 GLU A C 1
ATOM 1034 O O . GLU A 1 135 ? -17.990 -7.178 5.825 1.00 40.28 135 GLU A O 1
ATOM 1039 N N . ILE A 1 136 ? -17.713 -4.957 5.794 1.00 51.62 136 ILE A N 1
ATOM 1040 C CA . ILE A 1 136 ? -17.325 -4.866 7.205 1.00 51.62 136 ILE A CA 1
ATOM 1041 C C . ILE A 1 136 ? -18.603 -5.073 8.007 1.00 51.62 136 ILE A C 1
ATOM 1043 O O . ILE A 1 136 ? -19.533 -4.274 7.937 1.00 51.62 136 ILE A O 1
ATOM 1047 N N . ASP A 1 137 ? -18.654 -6.170 8.754 1.00 61.38 137 ASP A N 1
ATOM 1048 C CA . ASP A 1 137 ? -19.646 -6.337 9.804 1.00 61.38 137 ASP A CA 1
ATOM 1049 C C . ASP A 1 137 ? -19.312 -5.343 10.925 1.00 61.38 137 ASP A C 1
ATOM 1051 O O . ASP A 1 137 ? -18.477 -5.608 11.798 1.00 61.38 137 ASP A O 1
ATOM 1055 N N . ASP A 1 138 ? -19.948 -4.173 10.868 1.00 63.12 138 ASP A N 1
ATOM 1056 C CA . ASP A 1 138 ? -19.784 -3.087 11.835 1.00 63.12 138 ASP A CA 1
ATOM 1057 C C . ASP A 1 138 ? -20.000 -3.581 13.279 1.00 63.12 138 ASP A C 1
ATOM 1059 O O . ASP A 1 138 ? -19.326 -3.133 14.208 1.00 63.12 138 ASP A O 1
ATOM 1063 N N . ALA A 1 139 ? -20.878 -4.568 13.498 1.00 70.19 139 ALA A N 1
ATOM 1064 C CA . ALA A 1 139 ? -21.110 -5.129 14.827 1.00 70.19 139 ALA A CA 1
ATOM 1065 C C . ALA A 1 139 ? -19.920 -5.974 15.314 1.00 70.19 139 ALA A C 1
ATOM 1067 O O . ALA A 1 139 ? -19.535 -5.898 16.490 1.00 70.19 139 ALA A O 1
ATOM 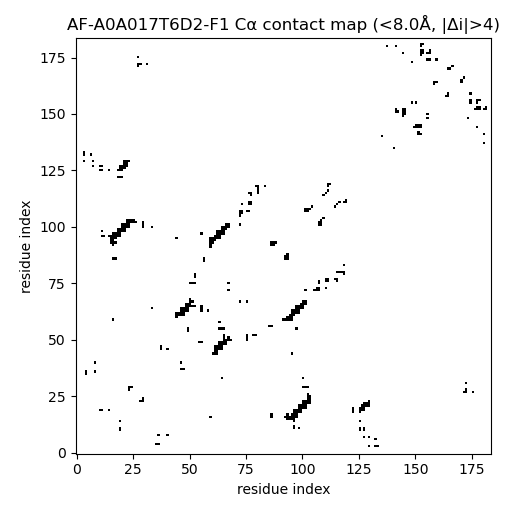1068 N N . ALA A 1 140 ? -19.308 -6.752 14.421 1.00 69.88 140 ALA A N 1
ATOM 1069 C CA . ALA A 1 140 ? -18.105 -7.520 14.728 1.00 69.88 140 ALA A CA 1
ATOM 1070 C C . ALA A 1 140 ? -16.902 -6.603 14.993 1.00 69.88 140 ALA A C 1
ATOM 1072 O O . ALA A 1 140 ? -16.141 -6.831 15.938 1.00 69.88 140 ALA A O 1
ATOM 1073 N N . GLU A 1 141 ? -16.754 -5.531 14.216 1.00 69.56 141 GLU A N 1
ATOM 1074 C CA . GLU A 1 141 ? -15.632 -4.602 14.353 1.00 69.56 141 GLU A CA 1
ATOM 1075 C C . GLU A 1 141 ? -15.725 -3.764 15.638 1.00 69.56 141 GLU A C 1
ATOM 1077 O O . GLU A 1 141 ? -14.729 -3.612 16.350 1.00 69.56 141 GLU A O 1
ATOM 1082 N N . ARG A 1 142 ? -16.932 -3.327 16.022 1.00 81.25 142 ARG A N 1
ATOM 1083 C CA . ARG A 1 142 ? -17.186 -2.658 17.314 1.00 81.25 142 ARG A CA 1
ATOM 1084 C C . ARG A 1 142 ? -16.902 -3.564 18.508 1.00 81.25 142 ARG A C 1
ATOM 1086 O O . ARG A 1 142 ? -16.357 -3.107 19.517 1.00 81.25 142 ARG A O 1
ATOM 1093 N N . THR A 1 143 ? -17.245 -4.847 18.396 1.00 77.69 143 THR A N 1
ATOM 1094 C CA . THR A 1 143 ? -16.945 -5.846 19.432 1.00 77.69 143 THR A CA 1
ATOM 1095 C C . THR A 1 143 ? -15.438 -5.996 19.590 1.00 77.69 143 THR A C 1
ATOM 1097 O O . THR A 1 143 ? -14.915 -5.872 20.695 1.00 77.69 143 THR A O 1
ATOM 1100 N N . ARG A 1 144 ? -14.721 -6.150 18.476 1.00 73.00 144 ARG A N 1
ATOM 1101 C CA . ARG A 1 144 ? -13.267 -6.302 18.471 1.00 73.00 144 ARG A CA 1
ATOM 1102 C C . ARG A 1 144 ? -12.539 -5.073 19.005 1.00 73.00 144 ARG A C 1
ATOM 1104 O O . ARG A 1 144 ? -11.577 -5.215 19.752 1.00 73.00 144 ARG A O 1
ATOM 1111 N N . PHE A 1 145 ? -13.004 -3.876 18.651 1.00 83.12 145 PHE A N 1
ATOM 1112 C CA . PHE A 1 145 ? -12.484 -2.634 19.218 1.00 83.12 145 PHE A CA 1
ATOM 1113 C C . PHE A 1 145 ? -12.658 -2.620 20.740 1.00 83.12 145 PHE A C 1
ATOM 1115 O O . PHE A 1 145 ? -11.724 -2.306 21.467 1.00 83.12 145 PHE A O 1
ATOM 1122 N N . THR A 1 146 ? -13.836 -3.015 21.228 1.00 87.38 146 THR A N 1
ATOM 1123 C CA . THR A 1 146 ? -14.136 -3.044 22.667 1.00 87.38 146 THR A CA 1
ATOM 1124 C C . THR A 1 146 ? -13.270 -4.059 23.416 1.00 87.38 146 THR A C 1
ATOM 1126 O O . THR A 1 146 ? -12.820 -3.775 24.523 1.00 87.38 146 THR A O 1
ATOM 1129 N N . GLU A 1 147 ? -13.007 -5.226 22.824 1.00 84.88 147 GLU A N 1
ATOM 1130 C CA . GLU A 1 147 ? -12.124 -6.248 23.401 1.00 84.88 147 GLU A CA 1
ATOM 1131 C C . GLU A 1 147 ? -10.672 -5.770 23.516 1.00 84.88 147 GLU A C 1
ATOM 1133 O O . GLU A 1 147 ? -10.010 -6.044 24.515 1.00 84.88 147 GLU A O 1
ATOM 1138 N N . GLU A 1 148 ? -10.183 -5.046 22.511 1.00 79.12 148 GLU A N 1
ATOM 1139 C CA . GLU A 1 148 ? -8.801 -4.567 22.440 1.00 79.12 148 GLU A CA 1
ATOM 1140 C C . GLU A 1 148 ? -8.573 -3.308 23.285 1.00 79.12 148 GLU A C 1
ATOM 1142 O O . GLU A 1 148 ? -7.618 -3.223 24.054 1.00 79.12 148 GLU A O 1
ATOM 1147 N N . ALA A 1 149 ? -9.480 -2.338 23.179 1.00 83.31 149 ALA A N 1
ATOM 1148 C CA . ALA A 1 149 ? -9.369 -1.035 23.820 1.00 83.31 149 ALA A CA 1
ATOM 1149 C C . ALA A 1 149 ? -9.999 -0.994 25.226 1.00 83.31 149 ALA A C 1
ATOM 1151 O O . ALA A 1 149 ? -9.859 0.001 25.941 1.00 83.31 149 ALA A O 1
ATOM 1152 N N . GLY A 1 150 ? -10.716 -2.054 25.620 1.00 90.19 150 GLY A N 1
ATOM 1153 C CA . GLY A 1 150 ? -11.393 -2.199 26.913 1.00 90.19 150 GLY A CA 1
ATOM 1154 C C . GLY A 1 150 ? -12.679 -1.380 27.064 1.00 90.19 150 GLY A C 1
ATOM 1155 O O . GLY A 1 150 ? -13.316 -1.428 28.116 1.00 90.19 150 GLY A O 1
ATOM 1156 N N . GLN A 1 151 ? -13.065 -0.620 26.039 1.00 93.19 151 GLN A N 1
A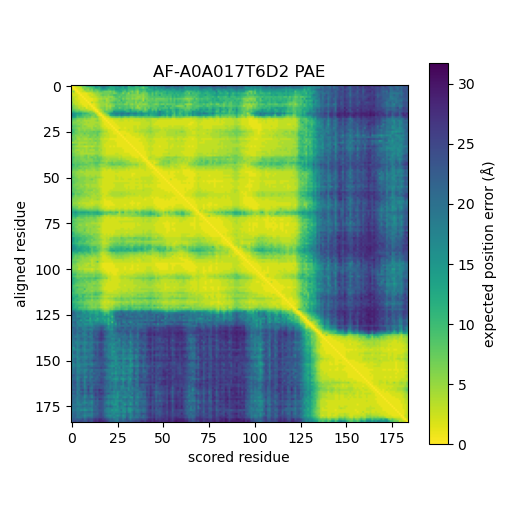TOM 1157 C CA . GLN A 1 151 ? -14.244 0.240 26.040 1.00 93.19 151 GLN A CA 1
ATOM 1158 C C . GLN A 1 151 ? -14.768 0.468 24.612 1.00 93.19 151 GLN A C 1
ATOM 1160 O O . GLN A 1 151 ? -14.002 0.322 23.657 1.00 93.19 151 GLN A O 1
ATOM 1165 N N . PRO A 1 152 ? -16.056 0.825 24.450 1.00 91.44 152 PRO A N 1
ATOM 1166 C CA . PRO A 1 152 ? -16.640 1.092 23.139 1.00 91.44 152 PRO A CA 1
ATOM 1167 C C . PRO A 1 152 ? -15.935 2.239 22.398 1.00 91.44 152 PRO A C 1
ATOM 1169 O O . PRO A 1 152 ? -15.414 3.143 23.063 1.00 91.44 152 PRO A O 1
ATOM 1172 N N . PRO A 1 153 ? -15.975 2.255 21.051 1.00 86.94 153 PRO A N 1
ATOM 1173 C CA . PRO A 1 153 ? -15.353 3.293 20.227 1.00 86.94 153 PRO A CA 1
ATOM 1174 C C . PRO A 1 153 ? -15.664 4.721 20.682 1.00 86.94 153 PRO A C 1
ATOM 1176 O O . PRO A 1 153 ? -14.746 5.513 20.859 1.00 86.94 153 PRO A O 1
ATOM 1179 N N . GLU A 1 154 ? -16.926 5.042 20.970 1.00 91.69 154 GLU A N 1
ATOM 1180 C CA . GLU A 1 154 ? -17.350 6.397 21.347 1.00 91.69 154 GLU A CA 1
ATOM 1181 C C . GLU A 1 154 ? -16.790 6.819 22.706 1.00 91.69 154 GLU A C 1
ATOM 1183 O O . GLU A 1 154 ? -16.359 7.957 22.887 1.00 91.69 154 GLU A O 1
ATOM 1188 N N . ALA A 1 155 ? -16.780 5.892 23.667 1.00 92.50 155 ALA A N 1
ATOM 1189 C CA . ALA A 1 155 ? -16.240 6.138 25.000 1.00 92.50 155 ALA A CA 1
ATOM 1190 C C . ALA A 1 155 ? -14.720 6.327 24.940 1.00 92.50 155 ALA A C 1
ATOM 1192 O O . ALA A 1 155 ? -14.181 7.255 25.542 1.00 92.50 155 ALA A O 1
ATOM 1193 N N . TRP A 1 156 ? -14.042 5.497 24.144 1.00 9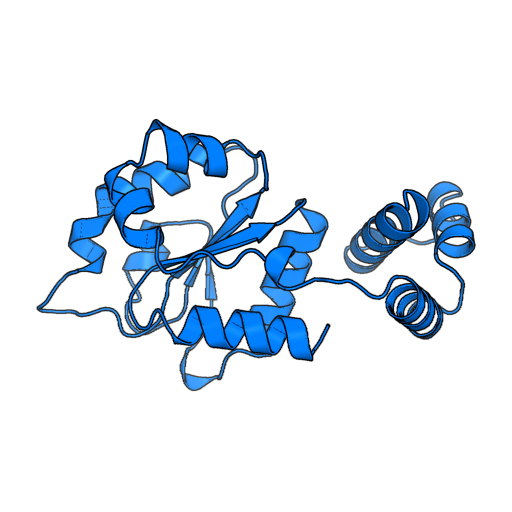4.56 156 TRP A N 1
ATOM 1194 C CA . TRP A 1 156 ? -12.609 5.623 23.912 1.00 94.56 156 TRP A CA 1
ATOM 1195 C C . TRP A 1 156 ? -12.256 6.953 23.252 1.00 94.56 156 TRP A C 1
ATOM 1197 O O . TRP A 1 156 ? -11.354 7.661 23.701 1.00 94.56 156 TRP A O 1
ATOM 1207 N N . LEU A 1 157 ? -13.002 7.318 22.211 1.00 91.62 157 LEU A N 1
ATOM 1208 C CA . LEU A 1 157 ? -12.793 8.539 21.450 1.00 91.62 157 LEU A CA 1
ATOM 1209 C C . LEU A 1 157 ? -13.077 9.791 22.288 1.00 91.62 157 LEU A C 1
ATOM 1211 O O . LEU A 1 157 ? -12.379 10.794 22.146 1.00 91.62 157 LEU A O 1
ATOM 1215 N N . ALA A 1 158 ? -14.053 9.734 23.199 1.00 91.50 158 ALA A N 1
ATOM 1216 C CA . ALA A 1 158 ? -14.299 10.795 24.169 1.00 91.50 158 ALA A CA 1
ATOM 1217 C C . ALA A 1 158 ? -13.092 11.006 25.101 1.00 91.50 158 ALA A C 1
ATOM 1219 O O . ALA A 1 158 ? -12.646 12.144 25.246 1.00 91.50 158 ALA A O 1
ATOM 1220 N N . SER A 1 159 ? -12.509 9.936 25.656 1.00 91.94 159 SER A N 1
ATOM 1221 C CA . SER A 1 159 ? -11.286 10.021 26.475 1.00 91.94 159 SER A CA 1
ATOM 1222 C C . SER A 1 159 ? -10.067 10.491 25.678 1.00 91.94 159 SER A C 1
ATOM 1224 O O . SER A 1 159 ? -9.240 11.244 26.191 1.00 91.94 159 SER A O 1
ATOM 1226 N N . TRP A 1 160 ? -9.963 10.110 24.403 1.00 88.00 160 TRP A N 1
ATOM 1227 C CA . TRP A 1 160 ? -8.930 10.619 23.499 1.00 88.00 160 TRP A CA 1
ATOM 1228 C C . TRP A 1 160 ? -9.067 12.130 23.262 1.00 88.00 160 TRP A C 1
ATOM 1230 O O . TRP A 1 160 ? -8.100 12.872 23.427 1.00 88.00 160 TRP A O 1
ATOM 1240 N N . ARG A 1 161 ? -10.278 12.610 22.946 1.00 88.00 161 ARG A N 1
ATOM 1241 C CA . ARG A 1 161 ? -10.588 14.043 22.758 1.00 88.00 161 ARG A CA 1
ATOM 1242 C C . ARG A 1 161 ? -10.422 14.858 24.045 1.00 88.00 161 ARG A C 1
ATOM 1244 O O . ARG A 1 161 ? -10.145 16.049 23.970 1.00 88.00 161 ARG A O 1
ATOM 1251 N N . ALA A 1 162 ? -10.587 14.223 25.203 1.00 92.06 162 ALA A N 1
ATOM 1252 C CA . ALA A 1 162 ? -10.342 14.808 26.519 1.00 92.06 162 ALA A CA 1
ATOM 1253 C C . ALA A 1 162 ? -8.858 14.780 26.944 1.00 92.06 162 ALA A C 1
ATOM 1255 O O . ALA A 1 162 ? -8.546 15.189 28.059 1.00 92.06 162 ALA A O 1
ATOM 1256 N N . GLU A 1 163 ? -7.951 14.313 26.074 1.00 90.38 163 GLU A N 1
ATOM 1257 C CA . GLU A 1 163 ? -6.506 14.194 26.329 1.00 90.38 163 GLU A CA 1
ATOM 1258 C C . GLU A 1 163 ? -6.146 13.253 27.501 1.00 90.38 163 GLU A C 1
ATOM 1260 O O . GLU A 1 163 ? -5.052 13.315 28.064 1.00 90.38 163 GLU A O 1
ATOM 1265 N N . GLU A 1 164 ? -7.045 12.333 27.865 1.00 92.06 164 GLU A N 1
ATOM 1266 C CA . GLU A 1 164 ? -6.838 11.360 28.950 1.00 92.06 164 GLU A CA 1
ATOM 1267 C C . GLU A 1 164 ? -5.962 10.175 28.513 1.00 92.06 164 GLU A C 1
ATOM 1269 O O . GLU A 1 164 ? -5.394 9.455 29.338 1.00 92.06 164 GLU A O 1
ATOM 1274 N N . ILE A 1 165 ? -5.835 9.975 27.201 1.00 86.56 165 ILE A N 1
ATOM 1275 C CA . ILE A 1 165 ? -5.056 8.909 26.577 1.00 86.56 165 ILE A CA 1
ATOM 1276 C C . ILE A 1 165 ? -3.776 9.519 26.003 1.00 86.56 165 ILE A C 1
ATOM 1278 O O . ILE A 1 165 ? -3.807 10.487 25.245 1.00 86.56 165 ILE A O 1
ATOM 1282 N N . ARG A 1 166 ? -2.619 8.945 26.356 1.00 85.88 166 ARG A N 1
ATOM 1283 C CA . ARG A 1 166 ? -1.319 9.443 25.889 1.00 85.88 166 ARG A CA 1
ATOM 1284 C C . ARG A 1 166 ? -1.214 9.315 24.361 1.00 85.88 166 ARG A C 1
ATOM 1286 O O . ARG A 1 166 ? -1.430 8.215 23.861 1.00 85.88 166 ARG A O 1
ATOM 1293 N N . PRO A 1 167 ? -0.757 10.359 23.646 1.00 70.62 167 PRO A N 1
ATOM 1294 C CA . PRO A 1 167 ? -0.539 10.285 22.210 1.00 70.62 167 PRO A CA 1
ATOM 1295 C C . PRO A 1 167 ? 0.683 9.426 21.868 1.00 70.62 167 PRO A C 1
ATOM 1297 O O . PRO A 1 167 ? 1.833 9.821 22.071 1.00 70.62 167 PRO A O 1
ATOM 1300 N N . THR A 1 168 ? 0.418 8.234 21.350 1.00 67.06 168 THR A N 1
ATOM 1301 C CA . THR A 1 168 ? 1.372 7.272 20.793 1.00 67.06 168 THR A CA 1
ATOM 1302 C C . THR A 1 168 ? 0.895 6.843 19.406 1.00 67.06 168 THR A C 1
ATOM 1304 O O . THR A 1 168 ? -0.262 7.043 19.051 1.00 67.06 168 THR A O 1
ATOM 1307 N N . ALA A 1 169 ? 1.768 6.235 18.599 1.00 49.81 169 ALA A N 1
ATOM 1308 C CA . ALA A 1 169 ? 1.368 5.719 17.284 1.00 49.81 169 ALA A CA 1
ATOM 1309 C C . ALA A 1 169 ? 0.165 4.754 17.374 1.00 49.81 169 ALA A C 1
ATOM 1311 O O . ALA A 1 169 ? -0.751 4.815 16.561 1.00 49.81 169 ALA A O 1
ATOM 1312 N N . GLU A 1 170 ? 0.137 3.927 18.419 1.00 64.56 170 GLU A N 1
ATOM 1313 C CA . GLU A 1 170 ? -0.958 3.005 18.725 1.00 64.56 170 GLU A CA 1
ATOM 1314 C C . GLU A 1 170 ? -2.261 3.737 19.081 1.00 64.56 170 GLU A C 1
ATOM 1316 O O . GLU A 1 170 ? -3.323 3.398 18.563 1.00 64.56 170 GLU A O 1
ATOM 1321 N N . SER A 1 171 ? -2.199 4.794 19.898 1.00 65.50 171 SER A N 1
ATOM 1322 C CA . SER A 1 171 ? -3.393 5.573 20.235 1.00 65.50 171 SER A CA 1
ATOM 1323 C C . SER A 1 171 ? -3.914 6.381 19.042 1.00 65.50 171 SER A C 1
ATOM 1325 O O . SER A 1 171 ? -5.117 6.570 18.918 1.00 65.50 171 SER A O 1
ATOM 1327 N N . PHE A 1 172 ? -3.044 6.831 18.134 1.00 63.88 172 PHE A N 1
ATOM 1328 C CA . PHE A 1 172 ? -3.475 7.464 16.885 1.00 63.88 172 PHE A CA 1
ATOM 1329 C C . PHE A 1 172 ? -4.207 6.476 15.970 1.00 63.88 172 PHE A C 1
ATOM 1331 O O . PHE A 1 172 ? -5.253 6.823 15.423 1.00 63.88 172 PHE A O 1
ATOM 1338 N N . ALA A 1 173 ? -3.711 5.241 15.852 1.00 62.41 173 ALA A N 1
ATOM 1339 C CA . ALA A 1 173 ? -4.382 4.188 15.091 1.00 62.41 173 ALA A CA 1
ATOM 1340 C C . ALA A 1 173 ? -5.754 3.826 15.696 1.00 62.41 173 ALA A C 1
ATOM 1342 O O . ALA A 1 173 ? -6.745 3.723 14.972 1.00 62.41 173 ALA A O 1
ATOM 1343 N N . LEU A 1 174 ? -5.839 3.705 17.028 1.00 75.12 174 LEU A N 1
ATOM 1344 C CA . LEU A 1 174 ? -7.101 3.463 17.735 1.00 75.12 174 LEU A CA 1
ATOM 1345 C C . LEU A 1 174 ? -8.079 4.637 17.612 1.00 75.12 174 LEU A C 1
ATOM 1347 O O . LEU A 1 174 ? -9.266 4.409 17.398 1.00 75.12 174 LEU A O 1
ATOM 1351 N N . ALA A 1 175 ? -7.600 5.881 17.689 1.00 71.44 175 ALA A N 1
ATOM 1352 C CA . ALA A 1 175 ? -8.433 7.067 17.504 1.00 71.44 175 ALA A CA 1
ATOM 1353 C C . ALA A 1 175 ? -9.057 7.097 16.112 1.00 71.44 175 ALA A C 1
ATOM 1355 O O . ALA A 1 175 ? -10.256 7.319 15.974 1.00 71.44 175 ALA A O 1
ATOM 1356 N N . TYR A 1 176 ? -8.255 6.815 15.088 1.00 64.56 176 TYR A N 1
ATOM 1357 C CA . TYR A 1 176 ? -8.733 6.766 13.718 1.00 64.56 176 TYR A CA 1
ATOM 1358 C C . TYR A 1 176 ? -9.792 5.669 13.516 1.00 64.56 176 TYR A C 1
ATOM 1360 O O . TYR A 1 176 ? -10.886 5.933 13.016 1.00 64.56 176 TYR A O 1
ATOM 1368 N N . ARG A 1 177 ? -9.521 4.454 14.010 1.00 71.75 177 ARG A N 1
ATOM 1369 C CA . ARG A 1 177 ? -10.473 3.334 13.970 1.00 71.75 177 ARG A CA 1
ATOM 1370 C C . ARG A 1 177 ? -11.769 3.643 14.726 1.00 71.75 177 ARG A C 1
ATOM 1372 O O . ARG A 1 177 ? -12.842 3.283 14.258 1.00 71.75 177 ARG A O 1
ATOM 1379 N N . ALA A 1 178 ? -11.688 4.330 15.864 1.00 79.81 178 ALA A N 1
ATOM 1380 C CA . ALA A 1 178 ? -12.866 4.743 16.618 1.00 79.81 178 ALA A CA 1
ATOM 1381 C C . ALA A 1 178 ? -13.692 5.824 15.897 1.00 79.81 178 ALA A C 1
ATOM 1383 O O . ALA A 1 178 ? -14.914 5.779 15.982 1.00 79.81 178 ALA A O 1
ATOM 1384 N N . MET A 1 179 ? -13.062 6.748 15.159 1.00 75.31 179 MET A N 1
ATOM 1385 C CA . MET A 1 179 ? -13.767 7.749 14.340 1.00 75.31 179 MET A CA 1
ATOM 1386 C C . MET A 1 179 ? -14.549 7.102 13.193 1.00 75.31 179 MET A C 1
ATOM 1388 O O . MET A 1 179 ? -15.713 7.431 12.991 1.00 75.31 179 MET A O 1
ATOM 1392 N N . LEU A 1 180 ? -13.955 6.127 12.499 1.00 68.31 180 LEU A N 1
ATOM 1393 C CA . LEU A 1 180 ? -14.640 5.385 11.432 1.00 68.31 180 LEU A CA 1
ATOM 1394 C C . LEU A 1 180 ? -15.879 4.622 11.924 1.00 68.31 180 LEU A C 1
ATOM 1396 O O . LEU A 1 180 ? -16.845 4.472 11.180 1.00 68.31 180 LEU A O 1
ATOM 1400 N N . LEU A 1 181 ? -15.850 4.147 13.173 1.00 74.56 181 LEU A N 1
ATOM 1401 C CA . LEU A 1 181 ? -16.975 3.462 13.817 1.00 74.56 181 LEU A CA 1
ATOM 1402 C C . LEU A 1 181 ? -18.002 4.428 14.443 1.00 74.56 181 LEU A C 1
ATOM 1404 O O . LEU A 1 181 ? -19.064 3.964 14.851 1.00 74.56 181 LEU A O 1
ATOM 1408 N N . GLU A 1 182 ? -17.684 5.726 14.560 1.00 75.69 182 GLU A N 1
ATOM 1409 C CA . GLU A 1 182 ? -18.586 6.793 15.038 1.00 75.69 182 GLU A CA 1
ATOM 1410 C C . GLU A 1 182 ? -19.390 7.423 13.881 1.00 75.69 182 GLU A C 1
ATOM 1412 O O . GLU A 1 182 ? -20.532 7.827 14.083 1.00 75.69 182 GLU A O 1
ATOM 1417 N N . GLU A 1 183 ? -18.817 7.507 12.671 1.00 57.94 183 GLU A N 1
ATOM 1418 C CA . GLU A 1 183 ? -19.445 8.138 11.493 1.00 57.94 183 GLU A CA 1
ATOM 1419 C C . GLU A 1 183 ? -20.441 7.239 10.722 1.00 57.94 183 GLU A C 1
ATOM 1421 O O . GLU A 1 183 ? -21.036 7.693 9.740 1.00 57.94 183 GLU A O 1
ATOM 1426 N N . ARG A 1 184 ? -20.657 5.990 11.158 1.00 54.06 184 ARG A N 1
ATOM 1427 C CA . ARG A 1 184 ? -21.553 4.998 10.527 1.00 54.06 184 ARG A CA 1
ATOM 1428 C C . ARG A 1 184 ? -22.656 4.547 11.481 1.00 54.06 184 ARG A C 1
ATOM 1430 O O . ARG A 1 184 ? -23.807 4.421 11.002 1.00 54.06 184 ARG A O 1
#

Foldseek 3Di:
DVVLLVVLVVLQQVQFLEEAEEADQDDLSLVVSLVVNVVPPPVQQVEDEDCDPVVCLVCLSHEYAHEHDLVCLLVSLVVNLVCVVSSVPPVRGRGGYHYHYDYVVGPNVVSLVPPSVNSVVRCVVRHDYSVVSDPPPLVVLQVVLCVVVVHGLVVLLVCVVVVVDDDDSVSVSSNVSSVVSVVD

Sequence (184 aa):
MRESIQSLLGAIERDHGGIAVVWCPDIGLREWLVGEVESVVPTAAEAFRTSSVEEAIAWPRRMALLIPSTGDEVTTVLDLDGSRDRLHDEDHPRTQPIVLFLLRHGDGERALAEQAISLSSWIGGSDVDPEALSEIDDAAERTRFTEEAGQPPEAWLASWRAEEIRPTAESFALAYRAMLLEER

pLDDT: mean 78.45, std 14.2, range [38.5, 95.94]

Radius of gyration: 17.72 Å; Cα contacts (8 Å, |Δi|>4): 255; chains: 1; bounding box: 39×31×48 Å

Nearest PDB structures (foldseek):
  5vhr-assembly1_B  TM=3.228E-01  e=5.613E+00  Homo sapiens